Protein AF-A0A543AYR4-F1 (afdb_monomer_lite)

Sequence (199 aa):
MNRPTQSELRAKGDEVAVAAANAMSRLMPWLGGTDRFRDLFLESFQGVPDRFARFGESNPERLDAMLASMEYTMTSLSHQDIQDMSMVQNTIGPWEGNAADAFYENYVTPFSGINTNHQDLARELALALEAAVAVIDKSRRDVMRIGDGTIEVLNGLERSGGGGDSGWSTALTVVAAVATLHRPLRGPRGRGDCPSRSR

Structure (mmCIF, N/CA/C/O backbone):
data_AF-A0A543AYR4-F1
#
_entry.id   AF-A0A543AYR4-F1
#
loop_
_atom_site.group_PDB
_atom_site.id
_atom_site.type_symbol
_atom_site.label_atom_id
_atom_site.label_alt_id
_atom_site.label_comp_id
_atom_site.label_asym_id
_atom_site.label_entity_id
_atom_site.label_seq_id
_atom_site.pdbx_PDB_ins_code
_atom_site.Cartn_x
_atom_site.Cartn_y
_atom_site.Cartn_z
_atom_site.occupancy
_atom_site.B_iso_or_equiv
_atom_site.auth_seq_id
_atom_site.auth_comp_id
_atom_site.auth_asym_id
_atom_site.auth_atom_id
_atom_site.pdbx_PDB_model_num
ATOM 1 N N . MET A 1 1 ? 13.464 -5.865 7.133 1.00 70.62 1 MET A N 1
ATOM 2 C CA . MET A 1 1 ? 13.838 -5.427 5.765 1.00 70.62 1 MET A CA 1
ATOM 3 C C . MET A 1 1 ? 13.424 -3.977 5.610 1.00 70.62 1 MET A C 1
ATOM 5 O O . MET A 1 1 ? 12.341 -3.646 6.071 1.00 70.62 1 MET A O 1
ATOM 9 N N . ASN A 1 2 ? 14.267 -3.133 5.016 1.00 91.06 2 ASN A N 1
ATOM 10 C CA . ASN A 1 2 ? 13.957 -1.713 4.834 1.00 91.06 2 ASN A CA 1
ATOM 11 C C . ASN A 1 2 ? 12.836 -1.540 3.785 1.00 91.06 2 ASN A C 1
ATOM 13 O O . ASN A 1 2 ? 12.887 -2.191 2.738 1.00 91.06 2 ASN A O 1
ATOM 17 N N . ARG A 1 3 ? 11.805 -0.733 4.074 1.00 92.38 3 ARG A N 1
ATOM 18 C CA . ARG A 1 3 ? 10.694 -0.460 3.141 1.00 92.38 3 ARG A CA 1
ATOM 19 C C . ARG A 1 3 ? 11.154 0.597 2.128 1.00 92.38 3 ARG A C 1
ATOM 21 O O . ARG A 1 3 ? 11.586 1.654 2.580 1.00 92.38 3 ARG A O 1
ATOM 28 N N . PRO A 1 4 ? 11.020 0.375 0.803 1.00 95.00 4 PRO A N 1
ATOM 29 C CA . PRO A 1 4 ? 11.350 1.407 -0.170 1.00 95.00 4 PRO A CA 1
ATOM 30 C C . PRO A 1 4 ? 10.512 2.665 0.065 1.00 95.00 4 PRO A C 1
ATOM 32 O O . PRO A 1 4 ? 9.279 2.609 0.180 1.00 95.00 4 PRO A O 1
ATOM 35 N N . THR A 1 5 ? 11.197 3.792 0.149 1.00 94.75 5 THR A N 1
ATOM 36 C CA . THR A 1 5 ? 10.628 5.132 0.249 1.00 94.75 5 THR A CA 1
ATOM 37 C C . THR A 1 5 ? 10.118 5.602 -1.113 1.00 94.75 5 THR A C 1
ATOM 39 O O . THR A 1 5 ? 10.479 5.073 -2.167 1.00 94.75 5 THR A O 1
ATOM 42 N N . GLN A 1 6 ? 9.261 6.624 -1.115 1.00 94.12 6 GLN A N 1
ATOM 43 C CA . GLN A 1 6 ? 8.764 7.219 -2.358 1.00 94.12 6 GLN A CA 1
ATOM 44 C C . GLN A 1 6 ? 9.901 7.798 -3.215 1.00 94.12 6 GLN A C 1
ATOM 46 O O . GLN A 1 6 ? 9.863 7.680 -4.440 1.00 94.12 6 GLN A O 1
ATOM 51 N N . SER A 1 7 ? 10.914 8.398 -2.584 1.00 95.06 7 SER A N 1
ATOM 52 C CA . SER A 1 7 ? 12.096 8.927 -3.267 1.00 95.06 7 SER A CA 1
ATOM 53 C C . SER A 1 7 ? 12.942 7.816 -3.889 1.00 95.06 7 SER A C 1
ATOM 55 O O . SER A 1 7 ? 13.357 7.967 -5.033 1.00 95.06 7 SER A O 1
ATOM 57 N N . GLU A 1 8 ? 13.143 6.688 -3.199 1.00 96.19 8 GLU A N 1
ATOM 58 C CA . GLU A 1 8 ? 13.847 5.522 -3.759 1.00 96.19 8 GLU A CA 1
ATOM 59 C C . GLU A 1 8 ? 13.098 4.921 -4.952 1.00 96.19 8 GLU A C 1
ATOM 61 O O . GLU A 1 8 ? 13.711 4.614 -5.973 1.00 96.19 8 GLU A O 1
ATOM 66 N N . LEU A 1 9 ? 11.769 4.802 -4.864 1.00 95.50 9 LEU A N 1
ATOM 67 C CA . LEU A 1 9 ? 10.948 4.339 -5.984 1.00 95.50 9 LEU A CA 1
ATOM 68 C C . LEU A 1 9 ? 11.057 5.295 -7.176 1.00 95.50 9 LEU A C 1
ATOM 70 O O . LEU A 1 9 ? 11.278 4.849 -8.300 1.00 95.50 9 LEU A O 1
ATOM 74 N N . ARG A 1 10 ? 10.949 6.608 -6.941 1.00 95.56 10 ARG A N 1
ATOM 75 C CA . ARG A 1 10 ? 11.119 7.620 -7.992 1.00 95.56 10 ARG A CA 1
ATOM 76 C C . ARG A 1 10 ? 12.487 7.497 -8.663 1.00 95.56 10 ARG A C 1
ATOM 78 O O . ARG A 1 10 ? 12.536 7.389 -9.883 1.00 95.56 10 ARG A O 1
ATOM 85 N N . ALA A 1 11 ? 13.554 7.447 -7.866 1.00 96.81 11 ALA A N 1
ATOM 86 C CA . ALA A 1 11 ? 14.922 7.308 -8.353 1.00 96.81 11 ALA A CA 1
ATOM 87 C C . ALA A 1 11 ? 15.096 6.031 -9.187 1.00 96.81 11 ALA A C 1
ATOM 89 O O . ALA A 1 11 ? 15.700 6.063 -10.255 1.00 96.81 11 ALA A O 1
ATOM 90 N N . LYS A 1 12 ? 14.481 4.916 -8.772 1.00 96.56 12 LYS A N 1
ATOM 91 C CA . LYS A 1 12 ? 14.471 3.690 -9.576 1.00 96.56 12 LYS A CA 1
ATOM 92 C C . LYS A 1 12 ? 13.770 3.886 -10.922 1.00 96.56 12 LYS A C 1
ATOM 94 O O . LYS A 1 12 ? 14.245 3.389 -11.939 1.00 96.56 12 LYS A O 1
ATOM 99 N N . GLY A 1 13 ? 12.660 4.617 -10.950 1.00 93.38 13 GLY A N 1
ATOM 100 C CA . GLY A 1 13 ? 11.992 4.971 -12.200 1.00 93.38 13 GLY A CA 1
ATOM 101 C C . GLY A 1 13 ? 12.846 5.869 -13.108 1.00 93.38 13 GLY A C 1
ATOM 102 O O . GLY A 1 13 ? 12.819 5.678 -14.324 1.00 93.38 13 GLY A O 1
ATOM 103 N N . ASP A 1 14 ? 13.641 6.784 -12.539 1.00 95.06 14 ASP A N 1
ATOM 104 C CA . ASP A 1 14 ? 14.633 7.580 -13.281 1.00 95.06 14 ASP A CA 1
ATOM 105 C C . ASP A 1 14 ? 15.711 6.679 -13.907 1.00 95.06 14 ASP A C 1
ATOM 107 O O . ASP A 1 14 ? 15.996 6.786 -15.101 1.00 95.06 14 ASP A O 1
ATOM 111 N N . GLU A 1 15 ? 16.262 5.731 -13.142 1.00 95.19 15 GLU A N 1
ATOM 112 C CA . GLU A 1 15 ? 17.244 4.761 -13.646 1.00 95.19 15 GLU A CA 1
ATOM 113 C C . GLU A 1 15 ? 16.689 3.934 -14.816 1.00 95.19 15 GLU A C 1
ATOM 115 O O . GLU A 1 15 ? 17.367 3.755 -15.831 1.00 95.19 15 GLU A O 1
ATOM 120 N N . VAL A 1 16 ? 15.439 3.468 -14.708 1.00 92.44 16 VAL A N 1
ATOM 121 C CA . VAL A 1 16 ? 14.755 2.725 -15.778 1.00 92.44 16 VAL A CA 1
ATOM 122 C C . VAL A 1 16 ? 14.590 3.592 -17.029 1.00 92.44 16 VAL A C 1
ATOM 124 O O . VAL A 1 16 ? 14.861 3.120 -18.134 1.00 92.44 16 VAL A O 1
ATOM 127 N N . ALA A 1 17 ? 14.174 4.853 -16.879 1.00 90.38 17 ALA A N 1
ATOM 128 C CA . ALA A 1 17 ? 14.007 5.780 -17.999 1.00 90.38 17 ALA A CA 1
ATOM 129 C C . ALA A 1 17 ? 15.333 6.035 -18.734 1.00 90.38 17 ALA A C 1
ATOM 131 O O . ALA A 1 17 ? 15.386 5.981 -19.966 1.00 90.38 17 ALA A O 1
ATOM 132 N N . VAL A 1 18 ? 16.419 6.244 -17.985 1.00 91.69 18 VAL A N 1
ATOM 133 C CA . VAL A 1 18 ? 17.765 6.439 -18.541 1.00 91.69 18 VAL A CA 1
ATOM 134 C C . VAL A 1 18 ? 18.262 5.175 -19.241 1.00 91.69 18 VAL A C 1
ATOM 136 O O . VAL A 1 18 ? 18.753 5.253 -20.369 1.00 91.69 18 VAL A O 1
ATOM 139 N N . ALA A 1 19 ? 18.101 4.001 -18.624 1.00 90.88 19 ALA A N 1
ATOM 140 C CA . ALA A 1 19 ? 18.478 2.727 -19.234 1.00 90.88 19 ALA A CA 1
ATOM 141 C C . ALA A 1 19 ? 17.722 2.485 -20.551 1.00 90.88 19 ALA A C 1
ATOM 143 O O . ALA A 1 19 ? 18.322 2.060 -21.541 1.00 90.88 19 ALA A O 1
ATOM 144 N N . ALA A 1 20 ? 16.427 2.813 -20.592 1.00 88.50 20 ALA A N 1
ATOM 145 C CA . ALA A 1 20 ? 15.597 2.679 -21.785 1.00 88.50 20 ALA A CA 1
ATOM 146 C C . ALA A 1 20 ? 16.028 3.644 -22.897 1.00 88.50 20 ALA A C 1
ATOM 148 O O . ALA A 1 20 ? 16.199 3.218 -24.040 1.00 88.50 20 ALA A O 1
ATOM 149 N N . ALA A 1 21 ? 16.269 4.918 -22.572 1.00 87.56 21 ALA A N 1
ATOM 150 C CA . ALA A 1 21 ? 16.767 5.895 -23.538 1.00 87.56 21 ALA A CA 1
ATOM 151 C C . ALA A 1 21 ? 18.131 5.479 -24.112 1.00 87.56 21 ALA A C 1
ATOM 153 O O . ALA A 1 21 ? 18.325 5.501 -25.327 1.00 87.56 21 ALA A O 1
ATOM 154 N N . ASN A 1 22 ? 19.048 5.006 -23.263 1.00 87.81 22 ASN A N 1
ATOM 155 C CA . ASN A 1 22 ? 20.354 4.508 -23.696 1.00 87.81 22 ASN A CA 1
ATOM 156 C C . ASN A 1 22 ? 20.234 3.262 -24.584 1.00 87.81 22 ASN A C 1
ATOM 158 O O . ASN A 1 22 ? 20.947 3.140 -25.580 1.00 87.81 22 ASN A O 1
ATOM 162 N N . ALA A 1 23 ? 19.343 2.323 -24.255 1.00 86.38 23 ALA A N 1
ATOM 163 C CA . ALA A 1 23 ? 19.078 1.163 -25.104 1.00 86.38 23 ALA A CA 1
ATOM 164 C C . ALA A 1 23 ? 18.537 1.585 -26.482 1.00 86.38 23 ALA A C 1
ATOM 166 O O . ALA A 1 23 ? 19.051 1.127 -27.500 1.00 86.38 23 ALA A O 1
ATOM 167 N N . MET A 1 24 ? 17.576 2.511 -26.534 1.00 84.19 24 MET A N 1
ATOM 168 C CA . MET A 1 24 ? 16.993 2.999 -27.791 1.00 84.19 24 MET A CA 1
ATOM 169 C C . MET A 1 24 ? 18.006 3.740 -28.669 1.00 84.19 24 MET A C 1
ATOM 171 O O . MET A 1 24 ? 18.098 3.449 -29.862 1.00 84.19 24 MET A O 1
ATOM 175 N N . SER A 1 25 ? 18.813 4.636 -28.092 1.00 84.69 25 SER A N 1
ATOM 176 C CA . SER A 1 25 ? 19.864 5.346 -28.836 1.00 84.69 25 SER A CA 1
ATOM 177 C C . SER A 1 25 ? 20.903 4.394 -29.431 1.00 84.69 25 SER A C 1
ATOM 179 O O . SER A 1 25 ? 21.412 4.645 -30.520 1.00 84.69 25 SER A O 1
ATOM 181 N N . ARG A 1 26 ? 21.195 3.280 -28.746 1.00 82.62 26 ARG A N 1
ATOM 182 C CA . ARG A 1 26 ? 22.099 2.232 -29.248 1.00 82.62 26 ARG A CA 1
ATOM 183 C C . ARG A 1 26 ? 21.472 1.389 -30.355 1.00 82.62 26 ARG A C 1
ATOM 185 O O . ARG A 1 26 ? 22.176 0.990 -31.275 1.00 82.62 26 ARG A O 1
ATOM 192 N N . LEU A 1 27 ? 20.172 1.118 -30.270 1.00 79.75 27 LEU A N 1
ATOM 193 C CA . LEU A 1 27 ? 19.456 0.298 -31.250 1.00 79.75 27 LEU A CA 1
ATOM 194 C C . LEU A 1 27 ? 19.189 1.026 -32.572 1.00 79.75 27 LEU A C 1
ATOM 196 O O . LEU A 1 27 ? 18.981 0.364 -33.583 1.00 79.75 27 LEU A O 1
ATOM 200 N N . MET A 1 28 ? 19.197 2.361 -32.585 1.00 81.62 28 MET A N 1
ATOM 201 C CA . MET A 1 28 ? 18.889 3.162 -33.777 1.00 81.62 28 MET A CA 1
ATOM 202 C C . MET A 1 28 ? 20.020 4.138 -34.148 1.00 81.62 28 MET A C 1
ATOM 204 O O . MET A 1 28 ? 19.788 5.345 -34.249 1.00 81.62 28 MET A O 1
ATOM 208 N N . PRO A 1 29 ? 21.253 3.651 -34.402 1.00 79.00 29 PRO A N 1
ATOM 209 C CA . PRO A 1 29 ? 22.395 4.518 -34.697 1.00 79.00 29 PRO A CA 1
ATOM 210 C C . PRO A 1 29 ? 22.233 5.275 -36.025 1.00 79.00 29 PRO A C 1
ATOM 212 O O . PRO A 1 29 ? 22.782 6.364 -36.191 1.00 79.00 29 PRO A O 1
ATOM 215 N N . TRP A 1 30 ? 21.443 4.735 -36.963 1.00 79.00 30 TRP A N 1
ATOM 216 C CA . TRP A 1 30 ? 21.188 5.345 -38.273 1.00 79.00 30 TRP A CA 1
ATOM 217 C C . TRP A 1 30 ? 20.344 6.625 -38.208 1.00 79.00 30 TRP A C 1
ATOM 219 O O . TRP A 1 30 ? 20.261 7.338 -39.204 1.00 79.00 30 TRP A O 1
ATOM 229 N N . LEU A 1 31 ? 19.715 6.931 -37.067 1.00 78.44 31 LEU A N 1
ATOM 230 C CA . LEU A 1 31 ? 18.904 8.140 -36.916 1.00 78.44 31 LEU A CA 1
ATOM 231 C C . LEU A 1 31 ? 19.740 9.426 -36.802 1.00 78.44 31 LEU A C 1
ATOM 233 O O . LEU A 1 31 ? 19.184 10.507 -36.951 1.00 78.44 31 LEU A O 1
ATOM 237 N N . GLY A 1 32 ? 21.066 9.334 -36.658 1.00 62.81 32 GLY A N 1
ATOM 238 C CA . GLY A 1 32 ? 21.968 10.481 -36.784 1.00 62.81 32 GLY A CA 1
ATOM 239 C C . GLY A 1 32 ? 22.025 11.357 -35.528 1.00 62.81 32 GLY A C 1
ATOM 240 O O . GLY A 1 32 ? 21.152 12.182 -35.273 1.00 62.81 32 GLY A O 1
ATOM 241 N N . GLY A 1 33 ? 23.118 11.213 -34.772 1.00 63.78 33 GLY A N 1
ATOM 242 C CA . GLY A 1 33 ? 23.417 11.996 -33.568 1.00 63.78 33 GLY A CA 1
ATOM 243 C C . GLY A 1 33 ? 22.829 11.373 -32.302 1.00 63.78 33 GLY A C 1
ATOM 244 O O . GLY A 1 33 ? 21.664 11.587 -31.972 1.00 63.78 33 GLY A O 1
ATOM 245 N N . THR A 1 34 ? 23.656 10.620 -31.575 1.00 67.62 34 THR A N 1
ATOM 246 C CA . THR A 1 34 ? 23.273 9.855 -30.374 1.00 67.62 34 THR A CA 1
ATOM 247 C C . THR A 1 34 ? 22.641 10.711 -29.278 1.00 67.62 34 THR A C 1
ATOM 249 O O . THR A 1 34 ? 21.752 10.230 -28.578 1.00 67.62 34 THR A O 1
ATOM 252 N N . ASP A 1 35 ? 23.056 11.974 -29.154 1.00 79.88 35 ASP A N 1
ATOM 253 C CA . ASP A 1 35 ? 22.621 12.846 -28.060 1.00 79.88 35 ASP A CA 1
ATOM 254 C C . ASP A 1 35 ? 21.229 13.440 -28.299 1.00 79.88 35 ASP A C 1
ATOM 256 O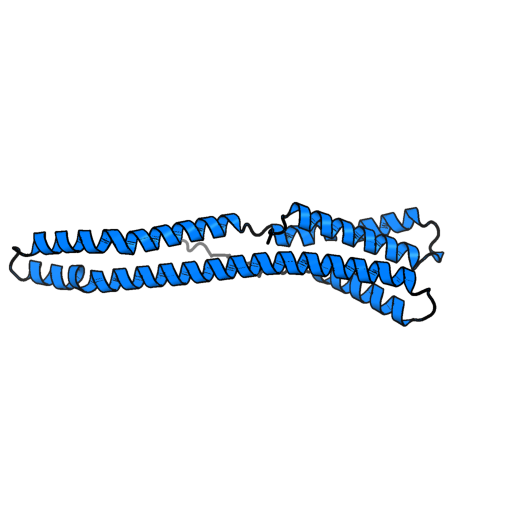 O . ASP A 1 35 ? 20.352 13.293 -27.453 1.00 79.88 35 ASP A O 1
ATOM 260 N N . ARG A 1 36 ? 20.965 14.006 -29.487 1.00 78.81 36 ARG A N 1
ATOM 261 C CA . ARG A 1 36 ? 19.655 14.611 -29.798 1.00 78.81 36 ARG A CA 1
ATOM 262 C C . ARG A 1 36 ? 18.512 13.593 -29.723 1.00 78.81 36 ARG A C 1
ATOM 264 O O . ARG A 1 36 ? 17.420 13.924 -29.271 1.00 78.81 36 ARG A O 1
ATOM 271 N N . PHE A 1 37 ? 18.746 12.360 -30.169 1.00 80.81 37 PHE A N 1
ATOM 272 C CA . PHE A 1 37 ? 17.731 11.305 -30.099 1.00 80.81 37 PHE A CA 1
ATOM 273 C C . PHE A 1 37 ? 17.553 10.746 -28.693 1.00 80.81 37 PHE A C 1
ATOM 275 O O . PHE A 1 37 ? 16.423 10.450 -28.307 1.00 80.81 37 PHE A O 1
ATOM 282 N N . ARG A 1 38 ? 18.632 10.649 -27.906 1.00 81.69 38 ARG A N 1
ATOM 283 C CA . ARG A 1 38 ? 18.528 10.269 -26.494 1.00 81.69 38 ARG A CA 1
ATOM 284 C C . ARG A 1 38 ? 17.592 11.218 -25.754 1.00 81.69 38 ARG A C 1
ATOM 286 O O . ARG A 1 38 ? 16.742 10.746 -25.007 1.00 81.69 38 ARG A O 1
ATOM 293 N N . ASP A 1 39 ? 17.704 12.518 -26.008 1.00 85.31 39 ASP A N 1
ATOM 294 C CA . ASP A 1 39 ? 16.874 13.528 -25.351 1.00 85.31 39 ASP A CA 1
ATOM 295 C C . ASP A 1 39 ? 15.384 13.380 -25.717 1.00 85.31 39 ASP A C 1
ATOM 297 O O . ASP A 1 39 ? 14.532 13.439 -24.832 1.00 85.31 39 ASP A O 1
ATOM 301 N N . LEU A 1 40 ? 15.061 13.071 -26.980 1.00 83.62 40 LEU A N 1
ATOM 302 C CA . LEU A 1 40 ? 13.684 12.772 -27.413 1.00 83.62 40 LEU A CA 1
ATOM 303 C C . LEU A 1 40 ? 13.112 11.509 -26.743 1.00 83.62 40 LEU A C 1
ATOM 305 O O . LEU A 1 40 ? 11.930 11.455 -26.384 1.00 83.62 40 LEU A O 1
ATOM 309 N N . PHE A 1 41 ? 13.935 10.473 -26.562 1.00 82.69 41 PHE A N 1
ATOM 310 C CA . PHE A 1 41 ? 13.507 9.271 -25.845 1.00 82.69 41 PHE A CA 1
ATOM 311 C C . PHE A 1 41 ? 13.333 9.538 -24.353 1.00 82.69 41 PHE A C 1
ATOM 313 O O . PHE A 1 41 ? 12.332 9.115 -23.783 1.00 82.69 41 PHE A O 1
ATOM 320 N N . LEU A 1 42 ? 14.253 10.275 -23.729 1.00 84.88 42 LEU A N 1
ATOM 321 C CA . LEU A 1 42 ? 14.109 10.704 -22.339 1.00 84.88 42 LEU A CA 1
ATOM 322 C C . LEU A 1 42 ? 12.816 11.494 -22.146 1.00 84.88 42 LEU A C 1
ATOM 324 O O . LEU A 1 42 ? 12.093 11.216 -21.194 1.00 84.88 42 LEU A O 1
ATOM 328 N N . GLU A 1 43 ? 12.475 12.392 -23.075 1.00 86.00 43 GLU A N 1
ATOM 329 C CA . GLU A 1 43 ? 11.198 13.111 -23.079 1.00 86.00 43 GLU A CA 1
ATOM 330 C C . GLU A 1 43 ? 9.999 12.155 -23.089 1.00 86.00 43 GLU A C 1
ATOM 332 O O . GLU A 1 43 ? 9.096 12.263 -22.258 1.00 86.00 43 GLU A O 1
ATOM 337 N N . SER A 1 44 ? 10.047 11.134 -23.945 1.00 84.31 44 SER A N 1
ATOM 338 C CA . SER A 1 44 ? 9.016 10.091 -24.014 1.00 84.31 44 SER A CA 1
ATOM 339 C C . SER A 1 44 ? 8.898 9.265 -22.720 1.00 84.31 44 SER A C 1
ATOM 341 O O . SER A 1 44 ? 7.836 8.703 -22.439 1.00 84.31 44 SER A O 1
ATOM 343 N N . PHE A 1 45 ? 9.963 9.201 -21.911 1.00 87.75 45 PHE A N 1
ATOM 344 C CA . PHE A 1 45 ? 10.018 8.464 -20.645 1.00 87.75 45 PHE A CA 1
ATOM 345 C C . PHE A 1 45 ? 9.873 9.336 -19.388 1.00 87.75 45 PHE A C 1
ATOM 347 O O . PHE A 1 45 ? 9.870 8.785 -18.287 1.00 87.75 45 PHE A O 1
ATOM 354 N N . GLN A 1 46 ? 9.657 10.653 -19.507 1.00 89.81 46 GLN A N 1
ATOM 355 C CA . GLN A 1 46 ? 9.533 11.571 -18.356 1.00 89.81 46 GLN A CA 1
ATOM 356 C C . GLN A 1 46 ? 8.458 11.156 -17.339 1.00 89.81 46 GLN A C 1
ATOM 358 O O . GLN A 1 46 ? 8.558 11.480 -16.162 1.00 89.81 46 GLN A O 1
ATOM 363 N N . GLY A 1 47 ? 7.432 10.416 -17.771 1.00 88.06 47 GLY A N 1
ATOM 364 C CA . GLY A 1 47 ? 6.370 9.925 -16.891 1.00 88.06 47 GLY A CA 1
ATOM 365 C C . GLY A 1 47 ? 6.676 8.617 -16.151 1.00 88.06 47 GLY A C 1
ATOM 366 O O . GLY A 1 47 ? 5.836 8.176 -15.368 1.00 88.06 47 GLY A O 1
ATOM 367 N N . VAL A 1 48 ? 7.803 7.945 -16.408 1.00 89.75 48 VAL A N 1
ATOM 368 C CA . VAL A 1 48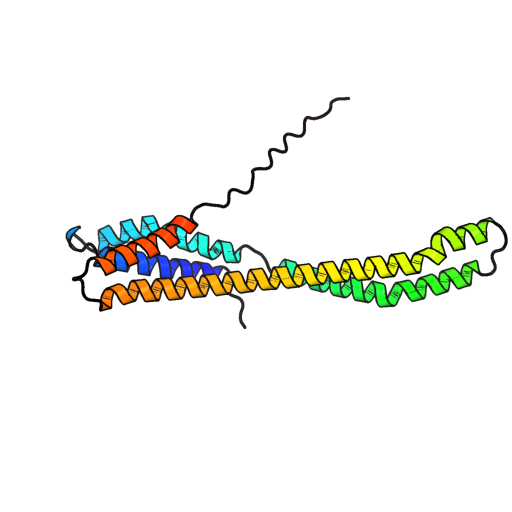 ? 8.173 6.683 -15.733 1.00 89.75 48 VAL A CA 1
ATOM 369 C C . VAL A 1 48 ? 8.492 6.896 -14.241 1.00 89.75 48 VAL A C 1
ATOM 371 O O . VAL A 1 48 ? 7.894 6.185 -13.427 1.00 89.75 48 VAL A O 1
ATOM 374 N N . PRO A 1 49 ? 9.321 7.882 -13.841 1.00 93.19 49 PRO A N 1
ATOM 375 C CA . PRO A 1 49 ? 9.649 8.139 -12.432 1.00 93.19 49 PRO A CA 1
ATOM 376 C C . PRO A 1 49 ? 8.416 8.415 -11.573 1.00 93.19 49 PRO A C 1
ATOM 378 O O . PRO A 1 49 ? 8.245 7.826 -10.505 1.00 93.19 49 PRO A O 1
ATOM 381 N N . ASP A 1 50 ? 7.500 9.246 -12.076 1.00 92.12 50 ASP A N 1
ATOM 382 C CA . ASP A 1 50 ? 6.248 9.572 -11.388 1.00 92.12 50 ASP A CA 1
ATOM 383 C C . ASP A 1 50 ? 5.382 8.328 -11.144 1.00 92.12 50 ASP A C 1
ATOM 385 O O . ASP A 1 50 ? 4.700 8.225 -10.127 1.00 92.12 50 ASP A O 1
ATOM 389 N N . ARG A 1 51 ? 5.406 7.342 -12.048 1.00 87.62 51 ARG A N 1
ATOM 390 C CA . ARG A 1 51 ? 4.634 6.103 -11.869 1.00 87.62 51 ARG A CA 1
ATOM 391 C C . ARG A 1 51 ? 5.233 5.182 -10.832 1.00 87.62 51 ARG A C 1
ATOM 393 O O . ARG A 1 51 ? 4.475 4.583 -10.078 1.00 87.62 51 ARG A O 1
ATOM 400 N N . PHE A 1 52 ? 6.556 5.073 -10.779 1.00 92.38 52 PHE A N 1
ATOM 401 C CA . PHE A 1 52 ? 7.199 4.351 -9.688 1.00 92.38 52 PHE A CA 1
ATOM 402 C C . PHE A 1 52 ? 6.890 5.038 -8.352 1.00 92.38 52 PHE A C 1
ATOM 404 O O . PHE A 1 52 ? 6.495 4.375 -7.394 1.00 92.38 52 PHE A O 1
ATOM 411 N N . ALA A 1 53 ? 6.949 6.374 -8.315 1.00 91.56 53 ALA A N 1
ATOM 412 C CA . ALA A 1 53 ? 6.627 7.160 -7.128 1.00 91.56 53 ALA A CA 1
ATOM 413 C C . ALA A 1 53 ? 5.185 6.943 -6.626 1.00 91.56 53 ALA A C 1
ATOM 415 O O . ALA A 1 53 ? 4.965 6.973 -5.417 1.00 91.56 53 ALA A O 1
ATOM 416 N N . ARG A 1 54 ? 4.214 6.647 -7.505 1.00 90.50 54 ARG A N 1
ATOM 417 C CA . ARG A 1 54 ? 2.825 6.328 -7.108 1.00 90.50 54 ARG A CA 1
ATOM 418 C C . ARG A 1 54 ? 2.700 5.102 -6.210 1.00 90.50 54 ARG A C 1
ATOM 420 O O . ARG A 1 54 ? 1.833 5.067 -5.345 1.00 90.50 54 ARG A O 1
ATOM 427 N N . PHE A 1 55 ? 3.590 4.120 -6.337 1.00 88.94 55 PHE A N 1
ATOM 428 C CA . PHE A 1 55 ? 3.626 2.987 -5.402 1.00 88.94 55 PHE A CA 1
ATOM 429 C C . PHE A 1 55 ? 4.112 3.403 -4.000 1.00 88.94 55 PHE A C 1
ATOM 431 O O . PHE A 1 55 ? 3.870 2.709 -3.010 1.00 88.94 55 PHE A O 1
ATOM 438 N N . GLY A 1 56 ? 4.752 4.570 -3.901 1.00 88.06 56 GLY A N 1
ATOM 439 C CA . GLY A 1 56 ? 5.108 5.233 -2.653 1.00 88.06 56 GLY A CA 1
ATOM 440 C C . GLY A 1 56 ? 4.008 6.129 -2.072 1.00 88.06 56 GLY A C 1
ATOM 441 O O . GLY A 1 56 ? 4.091 6.444 -0.892 1.00 88.06 56 GLY A O 1
ATOM 442 N N . GLU A 1 57 ? 2.977 6.510 -2.841 1.00 88.25 57 GLU A N 1
ATOM 443 C CA . GLU A 1 57 ? 1.917 7.435 -2.384 1.00 88.25 57 GLU A CA 1
ATOM 444 C C . GLU A 1 57 ? 1.010 6.834 -1.306 1.00 88.25 57 GLU A C 1
ATOM 446 O O . GLU A 1 57 ? 0.447 7.559 -0.485 1.00 88.25 57 GLU A O 1
ATOM 451 N N . SER A 1 58 ? 0.866 5.506 -1.285 1.00 83.75 58 SER A N 1
ATOM 452 C CA . SER A 1 58 ? 0.197 4.836 -0.168 1.00 83.75 58 SER A CA 1
ATOM 453 C C . SER A 1 58 ? 0.992 5.126 1.099 1.00 83.75 58 SER A C 1
ATOM 455 O O . SER A 1 58 ? 2.176 4.820 1.120 1.00 83.75 58 SER A O 1
ATOM 457 N N . ASN A 1 59 ? 0.379 5.717 2.126 1.00 84.06 59 ASN A N 1
ATOM 458 C CA . ASN A 1 59 ? 1.056 6.046 3.380 1.00 84.06 59 ASN A CA 1
ATOM 459 C C . ASN A 1 59 ? 0.910 4.878 4.382 1.00 84.06 59 ASN A C 1
ATOM 461 O O . ASN A 1 59 ? -0.106 4.828 5.083 1.00 84.06 59 ASN A O 1
ATOM 465 N N . PRO A 1 60 ? 1.873 3.932 4.455 1.00 86.69 60 PRO A N 1
ATOM 466 C CA . PRO A 1 60 ? 1.799 2.819 5.395 1.00 86.69 60 PRO A CA 1
ATOM 467 C C . PRO A 1 60 ? 1.868 3.296 6.846 1.00 86.69 60 PRO A C 1
ATOM 469 O O . PRO A 1 60 ? 1.256 2.667 7.693 1.00 86.69 60 PRO A O 1
ATOM 472 N N . GLU A 1 61 ? 2.503 4.437 7.133 1.00 88.88 61 GLU A N 1
ATOM 473 C CA . GLU A 1 61 ? 2.619 4.967 8.499 1.00 88.88 61 GLU A CA 1
ATOM 474 C C . GLU A 1 61 ? 1.245 5.307 9.081 1.00 88.88 61 GLU A C 1
ATOM 476 O O . GLU A 1 61 ? 0.992 5.112 10.267 1.00 88.88 61 GLU A O 1
ATOM 481 N N . ARG A 1 62 ? 0.312 5.764 8.234 1.00 91.56 62 ARG A N 1
ATOM 482 C CA . ARG A 1 62 ? -1.075 5.981 8.653 1.00 91.56 62 ARG A CA 1
ATOM 483 C C . ARG A 1 62 ? -1.760 4.667 9.030 1.00 91.56 62 ARG A C 1
ATOM 485 O O . ARG A 1 62 ? -2.537 4.656 9.979 1.00 91.56 62 ARG A O 1
ATOM 492 N N . LEU A 1 63 ? -1.496 3.587 8.295 1.00 92.88 63 LEU A N 1
ATOM 493 C CA . LEU A 1 63 ? -2.044 2.265 8.607 1.00 92.88 63 LEU A CA 1
ATOM 494 C C . LEU A 1 63 ? -1.397 1.682 9.866 1.00 92.88 63 LEU A C 1
ATOM 496 O O . LEU A 1 63 ? -2.111 1.144 10.702 1.00 92.88 63 LEU A O 1
ATOM 500 N N . ASP A 1 64 ? -0.090 1.872 10.046 1.00 91.50 64 ASP A N 1
ATOM 501 C CA . ASP A 1 64 ? 0.639 1.482 11.257 1.00 91.50 64 ASP A CA 1
ATOM 502 C C . ASP A 1 64 ? 0.088 2.226 12.494 1.00 91.50 64 ASP A C 1
ATOM 504 O O . ASP A 1 64 ? -0.144 1.625 13.541 1.00 91.50 64 ASP A O 1
ATOM 508 N N . ALA A 1 65 ? -0.226 3.521 12.370 1.00 95.00 65 ALA A N 1
ATOM 509 C CA . ALA A 1 65 ? -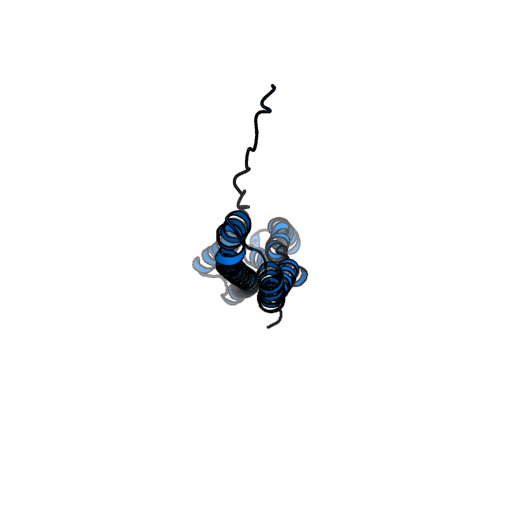0.878 4.282 13.439 1.00 95.00 65 ALA A CA 1
ATOM 510 C C . ALA A 1 65 ? -2.305 3.783 13.736 1.00 95.00 65 ALA A C 1
ATOM 512 O O . ALA A 1 65 ? -2.724 3.745 14.894 1.00 95.00 65 ALA A O 1
ATOM 513 N N . MET A 1 66 ? -3.059 3.384 12.704 1.00 94.19 66 MET A N 1
ATOM 514 C CA . MET A 1 66 ? -4.379 2.770 12.885 1.00 94.19 66 MET A CA 1
ATOM 515 C C . MET A 1 66 ? -4.277 1.405 13.572 1.00 94.19 66 MET A C 1
ATOM 517 O O . MET A 1 66 ? -5.087 1.128 14.451 1.00 94.19 66 MET A O 1
ATOM 521 N N . LEU A 1 67 ? -3.275 0.590 13.229 1.00 95.00 67 LEU A N 1
ATOM 522 C CA . LEU A 1 67 ? -2.982 -0.678 13.902 1.00 95.00 67 LEU A CA 1
ATOM 523 C C . LEU A 1 67 ? -2.696 -0.463 15.388 1.00 95.00 67 LEU A C 1
ATOM 525 O O . LEU A 1 67 ? -3.366 -1.064 16.222 1.00 95.00 67 LEU A O 1
ATOM 529 N N . ALA A 1 68 ? -1.807 0.476 15.723 1.00 94.44 68 ALA A N 1
ATOM 530 C CA . ALA A 1 68 ? -1.515 0.823 17.114 1.00 94.44 68 ALA A CA 1
ATOM 531 C C . ALA A 1 68 ? -2.771 1.292 17.874 1.00 94.44 68 ALA A C 1
ATOM 533 O O . ALA A 1 68 ? -2.982 0.936 19.034 1.00 94.44 68 ALA A O 1
ATOM 534 N N . SER A 1 69 ? -3.649 2.058 17.214 1.00 94.94 69 SER A N 1
ATOM 535 C CA . SER A 1 69 ? -4.934 2.449 17.800 1.00 94.94 69 SER A CA 1
ATOM 536 C C . SER A 1 69 ? -5.857 1.250 18.034 1.00 94.94 69 SER A C 1
ATOM 538 O O . SER A 1 69 ? -6.549 1.232 19.048 1.00 94.94 69 SER A O 1
ATOM 540 N N . MET A 1 70 ? -5.889 0.266 17.131 1.00 93.19 70 MET A N 1
ATOM 541 C CA . MET A 1 70 ? -6.700 -0.946 17.298 1.00 93.19 70 MET A CA 1
ATOM 542 C C . MET A 1 70 ? -6.171 -1.835 18.423 1.00 93.19 70 MET A C 1
ATOM 544 O O . MET A 1 70 ? -6.960 -2.333 19.222 1.00 93.19 70 MET A O 1
ATOM 548 N N . GLU A 1 71 ? -4.853 -1.988 18.545 1.00 92.25 71 GLU A N 1
ATOM 549 C CA . GLU A 1 71 ? -4.219 -2.698 19.663 1.00 92.25 71 GLU A CA 1
ATOM 550 C C . GLU A 1 71 ? -4.556 -2.053 21.011 1.00 92.25 71 GLU A C 1
ATOM 552 O O . GLU A 1 71 ? -4.914 -2.744 21.972 1.00 92.25 71 GLU A O 1
ATOM 557 N N . TYR A 1 72 ? -4.517 -0.719 21.072 1.00 91.88 72 TYR A N 1
ATOM 558 C CA . TYR A 1 72 ? -4.953 0.027 22.247 1.00 91.88 72 TYR A CA 1
ATOM 559 C C . TYR A 1 72 ? -6.435 -0.221 22.559 1.00 91.88 72 TYR A C 1
ATOM 561 O O . TYR A 1 72 ? -6.774 -0.524 23.703 1.00 91.88 72 TYR A O 1
ATOM 569 N N . THR A 1 73 ? -7.316 -0.156 21.554 1.00 91.00 73 THR A N 1
ATOM 570 C CA . THR A 1 73 ? -8.750 -0.436 21.726 1.00 91.00 73 THR A CA 1
ATOM 571 C C . THR A 1 73 ? -8.991 -1.856 22.233 1.00 91.00 73 THR A C 1
ATOM 573 O O . THR A 1 73 ? -9.719 -2.025 23.206 1.00 91.00 73 THR A O 1
ATOM 576 N N . MET A 1 74 ? -8.348 -2.873 21.654 1.00 90.75 74 MET A N 1
ATOM 577 C CA . MET A 1 74 ? -8.455 -4.259 22.132 1.00 90.75 74 MET A CA 1
ATOM 578 C C . MET A 1 74 ? -7.991 -4.393 23.588 1.00 90.75 74 MET A C 1
ATOM 580 O O . MET A 1 74 ? -8.642 -5.058 24.395 1.00 90.75 74 MET A O 1
ATOM 584 N N . THR A 1 75 ? -6.897 -3.717 23.949 1.00 89.56 75 THR A N 1
ATOM 585 C CA . THR A 1 75 ? -6.387 -3.707 25.326 1.00 89.56 75 THR A CA 1
ATOM 586 C C . THR A 1 75 ? -7.387 -3.053 26.282 1.00 89.56 75 THR A C 1
ATOM 588 O O . THR A 1 75 ? -7.685 -3.626 27.328 1.00 89.56 75 THR A O 1
ATOM 591 N N . SER A 1 76 ? -7.971 -1.911 25.911 1.00 88.06 76 SER A N 1
ATOM 592 C CA . SER A 1 76 ? -8.980 -1.212 26.719 1.00 88.06 76 SER A CA 1
ATOM 593 C C . SER A 1 76 ? -10.248 -2.056 26.914 1.00 88.06 76 SER A C 1
ATOM 595 O O . SER A 1 76 ? -10.643 -2.283 28.058 1.00 88.06 76 SER A O 1
ATOM 597 N N . LEU A 1 77 ? -10.794 -2.640 25.838 1.00 86.06 77 LEU A N 1
ATOM 598 C CA . LEU A 1 77 ? -11.975 -3.520 25.885 1.00 86.06 77 LEU A CA 1
ATOM 599 C C . LEU A 1 77 ? -11.752 -4.780 26.739 1.00 86.06 77 LEU A C 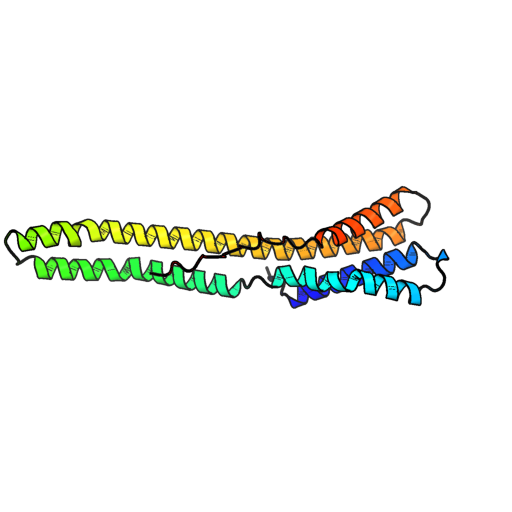1
ATOM 601 O O . LEU A 1 77 ? -12.697 -5.342 27.296 1.00 86.06 77 LEU A O 1
ATOM 605 N N . SER A 1 78 ? -10.503 -5.250 26.829 1.00 84.50 78 SER A N 1
ATOM 606 C CA . SER A 1 78 ? -10.148 -6.416 27.647 1.00 84.50 78 SER A CA 1
ATOM 607 C C . SER A 1 78 ? -9.977 -6.096 29.138 1.00 84.50 78 SER A C 1
ATOM 609 O O . SER A 1 78 ? -10.226 -6.967 29.968 1.00 84.50 78 SER A O 1
ATOM 611 N N . HIS A 1 79 ? -9.565 -4.871 29.489 1.00 80.69 79 HIS A N 1
ATOM 612 C CA . HIS A 1 79 ? -9.197 -4.505 30.863 1.00 80.69 79 HIS A CA 1
ATOM 613 C C . HIS A 1 79 ? -10.259 -3.678 31.606 1.00 80.69 79 HIS A C 1
ATOM 615 O O . HIS A 1 79 ? -10.436 -3.892 32.804 1.00 80.69 79 HIS A O 1
ATOM 621 N N . GLN A 1 80 ? -10.946 -2.738 30.946 1.00 63.06 80 GLN A N 1
ATOM 622 C CA . GLN A 1 80 ? -11.822 -1.768 31.628 1.00 63.06 80 GLN A CA 1
ATOM 623 C C . GLN A 1 80 ? -13.277 -2.235 31.754 1.00 63.06 80 GLN A C 1
ATOM 625 O O . GLN A 1 80 ? -13.849 -2.176 32.841 1.00 63.06 80 GLN A O 1
ATOM 630 N N . ASP A 1 81 ? -13.865 -2.784 30.693 1.00 60.16 81 ASP A N 1
ATOM 631 C CA . ASP A 1 81 ? -15.323 -2.979 30.649 1.00 60.16 81 ASP A CA 1
ATOM 632 C C . ASP A 1 81 ? -15.838 -4.091 31.577 1.00 60.16 81 ASP A C 1
ATOM 634 O O . ASP A 1 81 ? -16.962 -4.032 32.082 1.00 60.16 81 ASP A O 1
ATOM 638 N N . ILE A 1 82 ? -15.012 -5.105 31.854 1.00 61.53 82 ILE A N 1
ATOM 639 C CA . ILE A 1 82 ? -15.379 -6.192 32.777 1.00 61.53 82 ILE A CA 1
ATOM 640 C C . ILE A 1 82 ? -15.409 -5.681 34.225 1.00 61.53 82 ILE A C 1
ATOM 642 O O . ILE A 1 82 ? -16.256 -6.102 35.017 1.00 61.53 82 ILE A O 1
ATOM 646 N N . GLN A 1 83 ? -14.515 -4.752 34.574 1.00 64.50 83 GLN A N 1
ATOM 647 C CA . GLN A 1 83 ? -14.465 -4.186 35.921 1.00 64.50 83 GLN A CA 1
ATOM 648 C C . GLN A 1 83 ? -15.649 -3.246 36.163 1.00 64.50 83 GLN A C 1
ATOM 650 O O . GLN A 1 83 ? -16.317 -3.370 37.194 1.00 64.50 83 GLN A O 1
ATOM 655 N N . ASP A 1 84 ? -15.986 -2.401 35.190 1.00 75.00 84 ASP A N 1
ATOM 656 C CA . ASP A 1 84 ? -17.083 -1.442 35.329 1.00 75.00 84 ASP A CA 1
ATOM 657 C C . ASP A 1 84 ? -18.449 -2.133 35.409 1.00 75.00 84 ASP A C 1
ATOM 659 O O . ASP A 1 84 ? -19.283 -1.766 36.242 1.00 75.00 84 ASP A O 1
ATOM 663 N N . MET A 1 85 ? -18.676 -3.202 34.637 1.00 81.19 85 MET A N 1
ATOM 664 C CA . MET A 1 85 ? -19.969 -3.890 34.687 1.00 81.19 85 MET A CA 1
ATOM 665 C C . MET A 1 85 ? -20.176 -4.709 35.956 1.00 81.19 85 MET A C 1
ATOM 667 O O . MET A 1 85 ? -21.298 -4.793 36.453 1.00 81.19 85 MET A O 1
ATOM 671 N N . SER A 1 86 ? -19.098 -5.220 36.555 1.00 81.88 86 SER A N 1
ATOM 672 C CA . SER A 1 86 ? -19.172 -5.831 37.885 1.00 81.88 86 SER A CA 1
ATOM 673 C C . SER A 1 86 ? -19.602 -4.816 38.957 1.00 81.88 86 SER A C 1
ATOM 675 O O . SER A 1 86 ? -20.397 -5.138 39.840 1.00 81.88 86 SER A O 1
ATOM 677 N N . MET A 1 87 ? -19.151 -3.560 38.851 1.00 85.69 87 MET A N 1
ATOM 678 C CA . MET A 1 87 ? -19.541 -2.486 39.767 1.00 85.69 87 MET A CA 1
ATOM 679 C C . MET A 1 87 ? -21.008 -2.086 39.580 1.00 85.69 87 MET A C 1
ATOM 681 O O . MET A 1 87 ? -21.729 -1.928 40.570 1.00 85.69 87 MET A O 1
ATOM 685 N N . VAL A 1 88 ? -21.469 -1.973 38.330 1.00 85.81 88 VAL A N 1
ATOM 686 C CA . VAL A 1 88 ? -22.885 -1.727 38.020 1.00 85.81 88 VAL A CA 1
ATOM 687 C C . VAL A 1 88 ? -23.743 -2.856 38.582 1.00 85.81 88 VAL A C 1
ATOM 689 O O . VAL A 1 88 ? -24.705 -2.578 39.294 1.00 85.81 88 VAL A O 1
ATOM 692 N N . GLN A 1 89 ? -23.351 -4.113 38.359 1.00 85.69 89 GLN A N 1
ATOM 693 C CA . GLN A 1 89 ? -24.058 -5.293 38.857 1.00 85.69 89 GLN A CA 1
ATOM 694 C C . GLN A 1 89 ? -24.146 -5.317 40.393 1.00 85.69 89 GLN A C 1
ATOM 696 O O . GLN A 1 89 ? -25.205 -5.607 40.946 1.00 85.69 89 GLN A O 1
ATOM 701 N N . ASN A 1 90 ? -23.072 -4.933 41.090 1.00 88.44 90 ASN A N 1
ATOM 702 C CA . ASN A 1 90 ? -23.069 -4.804 42.550 1.00 88.44 90 ASN A CA 1
ATOM 703 C C . ASN A 1 90 ? -23.952 -3.646 43.048 1.00 88.44 90 ASN A C 1
ATOM 705 O O . ASN A 1 90 ? -24.551 -3.747 44.116 1.00 88.44 90 ASN A O 1
ATOM 709 N N . THR A 1 91 ? -24.049 -2.556 42.282 1.00 88.50 91 THR A N 1
ATOM 710 C CA . THR A 1 91 ? -24.845 -1.369 42.643 1.00 88.50 91 THR A CA 1
ATOM 711 C C . THR A 1 91 ? -26.344 -1.598 42.458 1.00 88.50 91 THR A C 1
ATOM 713 O O . THR A 1 91 ? -27.138 -1.112 43.260 1.00 88.50 91 THR A O 1
ATOM 716 N N . ILE A 1 92 ? -26.734 -2.342 41.420 1.00 88.00 92 ILE A N 1
ATOM 717 C CA . ILE A 1 92 ? -28.139 -2.683 41.141 1.00 88.00 92 ILE A CA 1
ATOM 718 C C . ILE A 1 92 ? -28.609 -3.937 41.881 1.00 88.00 92 ILE A C 1
ATOM 720 O O . ILE A 1 92 ? -29.806 -4.164 41.954 1.00 88.00 92 ILE A O 1
ATOM 724 N N . GLY A 1 93 ? -27.701 -4.759 42.419 1.00 88.75 93 GLY A N 1
ATOM 725 C CA . GLY A 1 93 ? -28.047 -5.989 43.140 1.00 88.75 93 GLY A CA 1
ATOM 726 C C . GLY A 1 93 ? -29.088 -5.819 44.262 1.00 88.75 93 GLY A C 1
ATOM 727 O O . GLY A 1 93 ? -29.897 -6.722 44.446 1.00 88.75 93 GLY A O 1
ATOM 728 N N . PRO A 1 94 ? -29.121 -4.685 44.994 1.00 92.81 94 PRO A N 1
ATOM 729 C CA . PRO A 1 94 ? -30.167 -4.401 45.979 1.00 92.81 94 PRO A CA 1
ATOM 730 C C . PRO A 1 94 ? -31.500 -3.900 45.397 1.00 92.81 94 PRO A C 1
ATOM 732 O O . PRO A 1 94 ? -32.431 -3.666 46.164 1.00 92.81 94 PRO A O 1
ATOM 735 N N . TRP A 1 95 ? -31.592 -3.619 44.094 1.00 93.25 95 TRP A N 1
ATOM 736 C CA . TRP A 1 95 ? -32.831 -3.142 43.478 1.00 93.25 95 TRP A CA 1
ATOM 737 C C . TRP A 1 95 ? -33.795 -4.313 43.289 1.00 93.25 95 TRP A C 1
ATOM 739 O O . TRP A 1 95 ? -33.400 -5.383 42.839 1.00 93.25 95 TRP A O 1
ATOM 749 N N . GLU A 1 96 ? -35.072 -4.092 43.592 1.00 93.75 96 GLU A N 1
ATOM 750 C CA . GLU A 1 96 ? -36.112 -5.118 43.494 1.00 93.75 96 GLU A CA 1
ATOM 751 C C . GLU A 1 96 ? -37.264 -4.669 42.582 1.00 93.75 96 GLU A C 1
ATOM 753 O O . GLU A 1 96 ? -37.561 -3.476 42.448 1.00 93.75 96 GLU A O 1
ATOM 758 N N . GLY A 1 97 ? -37.949 -5.647 41.983 1.00 95.44 97 GLY A N 1
ATOM 759 C CA . GLY A 1 97 ? -39.163 -5.465 41.187 1.00 95.44 97 GLY A CA 1
ATOM 760 C C . GLY A 1 97 ? -38.930 -5.347 39.678 1.00 95.44 97 GLY A C 1
ATOM 761 O O . GLY A 1 97 ? -37.804 -5.257 39.199 1.00 95.44 97 GLY A O 1
ATOM 762 N N . ASN A 1 98 ? -40.031 -5.281 38.922 1.00 95.44 98 ASN A N 1
ATOM 763 C CA . ASN A 1 98 ? -40.038 -5.400 37.456 1.00 95.44 98 ASN A CA 1
ATOM 764 C C . ASN A 1 98 ? -39.084 -4.439 36.719 1.00 95.44 98 ASN A C 1
ATOM 766 O O . ASN A 1 98 ? -38.620 -4.749 35.626 1.00 95.44 98 ASN A O 1
ATOM 770 N N . ALA A 1 99 ? -38.822 -3.250 37.273 1.00 89.31 99 ALA A N 1
ATOM 771 C CA . ALA A 1 99 ? -37.897 -2.292 36.670 1.00 89.31 99 ALA A CA 1
ATOM 772 C C . ALA A 1 99 ? -36.429 -2.733 36.804 1.00 89.31 99 ALA A C 1
ATOM 774 O O . ALA A 1 99 ? -35.647 -2.523 35.877 1.00 89.31 99 ALA A O 1
ATOM 775 N N . ALA A 1 100 ? -36.066 -3.351 37.933 1.00 91.88 100 ALA A N 1
ATOM 776 C CA . ALA A 1 100 ? -34.737 -3.908 38.160 1.00 91.88 100 ALA A CA 1
ATOM 777 C C . ALA A 1 100 ? -34.500 -5.121 37.250 1.00 91.88 100 ALA A C 1
ATOM 779 O O . ALA A 1 100 ? -33.486 -5.167 36.553 1.00 91.88 100 ALA A O 1
ATOM 780 N N . ASP A 1 101 ? -35.482 -6.025 37.170 1.00 93.19 101 ASP A N 1
ATOM 781 C CA . ASP A 1 101 ? -35.439 -7.196 36.286 1.00 93.19 101 ASP A CA 1
ATOM 782 C C . ASP A 1 101 ? -35.288 -6.770 34.819 1.00 93.19 101 ASP A C 1
ATOM 784 O O . ASP A 1 101 ? -34.370 -7.208 34.125 1.00 93.19 101 ASP A O 1
ATOM 788 N N . ALA A 1 102 ? -36.110 -5.815 34.364 1.00 94.00 102 ALA A N 1
ATOM 789 C CA . ALA A 1 102 ? -36.024 -5.291 33.005 1.00 94.00 102 ALA A CA 1
ATOM 790 C C . ALA A 1 102 ? -34.670 -4.622 32.718 1.00 94.00 102 ALA A C 1
ATOM 792 O O . ALA A 1 102 ? -34.140 -4.766 31.615 1.00 94.00 102 ALA A O 1
ATOM 793 N N . PHE A 1 103 ? -34.084 -3.895 33.673 1.00 90.88 103 PHE A N 1
ATOM 794 C CA . PHE A 1 103 ? -32.755 -3.312 33.487 1.00 90.88 103 PHE A CA 1
ATOM 795 C C . PHE A 1 103 ? -31.678 -4.399 33.357 1.00 90.88 103 PHE A C 1
ATOM 797 O O . PHE A 1 103 ? -30.830 -4.339 32.462 1.00 90.88 103 PHE A O 1
ATOM 804 N N . TYR A 1 104 ? -31.736 -5.420 34.211 1.00 91.44 104 TYR A N 1
ATOM 805 C CA . TYR A 1 104 ? -30.791 -6.531 34.201 1.00 91.44 104 TYR A CA 1
ATOM 806 C C . TYR A 1 104 ? -30.855 -7.334 32.893 1.00 91.44 104 TYR A C 1
ATOM 808 O O . TYR A 1 104 ? -29.822 -7.620 32.279 1.00 91.44 104 TYR A O 1
ATOM 816 N N . GLU A 1 105 ? -32.062 -7.656 32.430 1.00 92.75 105 GLU A N 1
ATOM 817 C CA . GLU A 1 105 ? -32.291 -8.417 31.200 1.00 92.75 105 GLU A CA 1
ATOM 818 C C . GLU A 1 105 ? -31.889 -7.637 29.944 1.00 92.75 105 GLU A C 1
ATOM 820 O O . GLU A 1 105 ? -31.264 -8.201 29.048 1.00 92.75 105 GLU A O 1
ATOM 825 N N . ASN A 1 106 ? -32.211 -6.340 29.871 1.00 92.50 106 ASN A N 1
ATOM 826 C CA . ASN A 1 106 ? -32.008 -5.556 28.648 1.00 92.50 106 ASN A CA 1
ATOM 827 C C . ASN A 1 106 ? -30.620 -4.915 28.534 1.00 92.50 106 ASN A C 1
ATOM 829 O O . ASN A 1 106 ? -30.197 -4.609 27.419 1.00 92.50 106 ASN A O 1
ATOM 833 N N . TYR A 1 107 ? -29.911 -4.695 29.646 1.00 88.38 107 TYR A N 1
ATOM 834 C CA . TYR A 1 107 ? -28.634 -3.973 29.633 1.00 88.38 107 TYR A CA 1
ATOM 835 C C . TYR A 1 1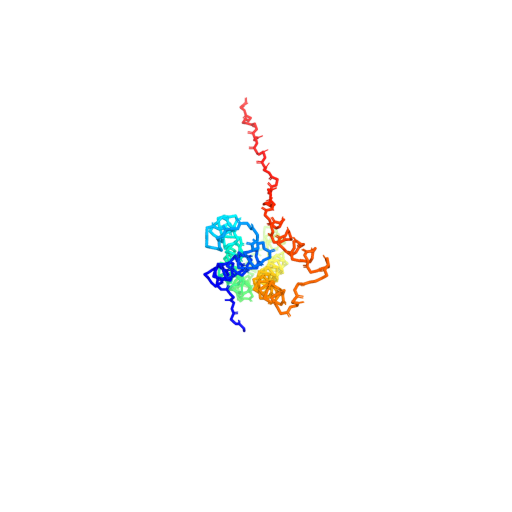07 ? -27.474 -4.791 30.187 1.00 88.38 107 TYR A C 1
ATOM 837 O O . TYR A 1 107 ? -26.444 -4.885 29.529 1.00 88.38 107 TYR A O 1
ATOM 845 N N . VAL A 1 108 ? -27.626 -5.417 31.356 1.00 88.81 108 VAL A N 1
ATOM 846 C CA . VAL A 1 108 ? -26.507 -6.104 32.029 1.00 88.81 108 VAL A CA 1
ATOM 847 C C . VAL A 1 108 ? -26.201 -7.447 31.376 1.00 88.81 108 VAL A C 1
ATOM 849 O O . VAL A 1 108 ? -25.053 -7.736 31.047 1.00 88.81 108 VAL A O 1
ATOM 852 N N . THR A 1 109 ? -27.235 -8.248 31.128 1.00 88.81 109 THR A N 1
ATOM 853 C CA . THR A 1 109 ? -27.110 -9.576 30.512 1.00 88.81 109 THR A CA 1
ATOM 854 C C . THR A 1 109 ? -26.463 -9.525 29.117 1.00 88.81 109 THR A C 1
ATOM 856 O O . THR A 1 109 ? -25.472 -10.232 28.900 1.00 88.81 109 THR A O 1
ATOM 859 N N . PRO A 1 110 ? -26.929 -8.686 28.164 1.00 90.75 110 PRO A N 1
ATOM 860 C CA . PRO A 1 110 ? -26.347 -8.647 26.823 1.00 90.75 110 PRO A CA 1
ATOM 861 C C . PRO A 1 110 ? -24.984 -7.948 26.759 1.00 90.75 110 PRO A C 1
ATOM 863 O O . PRO A 1 110 ? -24.279 -8.119 25.764 1.00 90.75 110 PRO A O 1
ATOM 866 N N . PHE A 1 111 ? -24.585 -7.188 27.787 1.00 88.12 111 PHE A N 1
ATOM 867 C CA 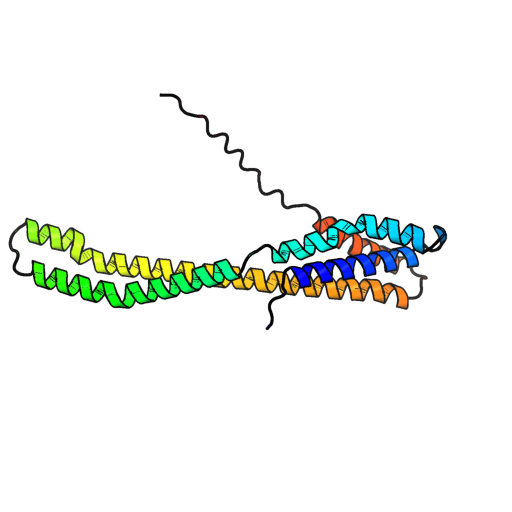. PHE A 1 111 ? -23.341 -6.411 27.773 1.00 88.12 111 PHE A CA 1
ATOM 868 C C . PHE A 1 111 ? -22.109 -7.272 27.479 1.00 88.12 111 PHE A C 1
ATOM 870 O O . PHE A 1 111 ? -21.272 -6.893 26.661 1.00 88.12 111 PHE A O 1
ATOM 877 N N . SER A 1 112 ? -22.024 -8.457 28.091 1.00 85.88 112 SER A N 1
ATOM 878 C CA . SER A 1 112 ? -20.913 -9.390 27.862 1.00 85.88 112 SER A CA 1
ATOM 879 C C . SER A 1 112 ? -20.786 -9.783 26.385 1.00 85.88 112 SER A C 1
ATOM 881 O O . SER A 1 112 ? -19.702 -9.685 25.814 1.00 85.88 112 SER A O 1
ATOM 883 N N . GLY A 1 113 ? -21.905 -10.133 25.743 1.00 88.81 113 GLY A N 1
ATOM 884 C CA . GLY A 1 113 ? -21.945 -10.474 24.323 1.00 88.81 113 GLY A CA 1
ATOM 885 C C . GLY A 1 113 ? -21.617 -9.287 23.416 1.00 88.81 113 GLY A C 1
ATOM 886 O O . GLY A 1 113 ? -20.896 -9.448 22.436 1.00 88.81 113 GLY A O 1
ATOM 887 N N . ILE A 1 114 ? -22.088 -8.082 23.756 1.00 89.19 114 ILE A N 1
ATOM 888 C CA . ILE A 1 114 ? -21.753 -6.855 23.017 1.00 89.19 114 ILE A CA 1
ATOM 889 C C . ILE A 1 114 ? -20.246 -6.578 23.091 1.00 89.19 114 ILE A C 1
ATOM 891 O O . ILE A 1 114 ? -19.635 -6.297 22.060 1.00 89.19 114 ILE A O 1
ATOM 895 N N . ASN A 1 115 ? -19.633 -6.705 24.272 1.00 87.06 115 ASN A N 1
ATOM 896 C CA . ASN A 1 115 ? -18.193 -6.507 24.434 1.00 87.06 115 ASN A CA 1
ATOM 897 C C . ASN A 1 115 ? -17.389 -7.532 23.617 1.00 87.06 115 ASN A C 1
ATOM 899 O O . ASN A 1 115 ? -16.504 -7.148 22.856 1.00 87.06 115 ASN A O 1
ATOM 903 N N . THR A 1 116 ? -17.738 -8.822 23.691 1.00 89.00 116 THR A N 1
ATOM 904 C CA . THR A 1 116 ? -17.098 -9.862 22.865 1.00 89.00 116 THR A CA 1
ATOM 905 C C . THR A 1 116 ? -17.209 -9.543 21.373 1.00 89.00 116 THR A C 1
ATOM 907 O O . THR A 1 116 ? -16.203 -9.579 20.669 1.00 89.00 116 THR A O 1
ATOM 910 N N . ASN A 1 117 ? -18.387 -9.128 20.899 1.00 91.75 117 ASN A N 1
ATOM 911 C CA . ASN A 1 117 ? -18.574 -8.747 19.499 1.00 91.75 117 ASN A CA 1
ATOM 912 C C . ASN A 1 117 ? -17.692 -7.552 19.095 1.00 91.75 117 ASN A C 1
ATOM 914 O O . ASN A 1 117 ? -17.122 -7.550 18.005 1.00 91.75 117 ASN A O 1
ATOM 918 N N . HIS A 1 118 ? -17.552 -6.534 19.951 1.00 90.50 118 HIS A N 1
ATOM 919 C CA . HIS A 1 118 ? -16.664 -5.399 19.679 1.00 90.50 118 HIS A CA 1
ATOM 920 C C . HIS A 1 118 ? -15.187 -5.801 19.657 1.00 90.50 118 HIS A C 1
ATOM 922 O O . HIS A 1 118 ? -14.443 -5.321 18.801 1.00 90.50 118 HIS A O 1
ATOM 928 N N . GLN A 1 119 ? -14.763 -6.695 20.552 1.00 90.56 119 GLN A N 1
ATOM 929 C CA . GLN A 1 119 ? -13.401 -7.231 20.554 1.00 90.56 119 GLN A CA 1
ATOM 930 C C . GLN A 1 119 ? -13.103 -8.013 19.272 1.00 90.56 119 GLN A C 1
ATOM 932 O O . GLN A 1 119 ? -12.043 -7.821 18.674 1.00 90.56 119 GLN A O 1
ATOM 937 N N . ASP A 1 120 ? -14.037 -8.849 18.821 1.00 91.62 120 ASP A N 1
ATOM 938 C CA . ASP A 1 120 ? -13.876 -9.613 17.585 1.00 91.62 120 ASP A CA 1
ATOM 939 C C . ASP A 1 120 ? -13.833 -8.690 16.360 1.00 91.62 120 ASP A C 1
ATOM 941 O O . ASP A 1 120 ? -12.949 -8.834 15.518 1.00 91.62 120 ASP A O 1
ATOM 945 N N . LEU A 1 121 ? -14.692 -7.666 16.294 1.00 93.81 121 LEU A N 1
ATOM 946 C CA . LEU A 1 121 ? -14.637 -6.655 15.231 1.00 93.81 121 LEU A CA 1
ATOM 947 C C . LEU A 1 121 ? -13.308 -5.886 15.219 1.00 93.81 121 LEU A C 1
ATOM 949 O O . LEU A 1 121 ? -12.741 -5.662 14.148 1.00 93.81 121 LEU A O 1
ATOM 953 N N . ALA A 1 122 ? -12.798 -5.490 16.388 1.00 93.19 122 ALA A N 1
ATOM 954 C CA . ALA A 1 122 ? -11.509 -4.809 16.499 1.00 93.19 122 ALA A CA 1
ATOM 955 C C . ALA A 1 122 ? -10.354 -5.709 16.030 1.00 93.19 122 ALA A C 1
ATOM 957 O O . ALA A 1 122 ? -9.466 -5.246 15.312 1.00 93.19 122 ALA A O 1
ATOM 958 N N . ARG A 1 123 ? -10.398 -7.004 16.371 1.00 94.19 123 ARG A N 1
ATOM 959 C CA . ARG A 1 123 ? -9.418 -8.002 15.925 1.00 94.19 123 ARG A CA 1
ATOM 960 C C . ARG A 1 123 ? -9.439 -8.183 14.408 1.00 94.19 123 ARG A C 1
ATOM 962 O O . ARG A 1 123 ? -8.385 -8.132 13.781 1.00 94.19 123 ARG A O 1
ATOM 969 N N . GLU A 1 124 ? -10.616 -8.359 13.813 1.00 96.44 124 GLU A N 1
ATOM 970 C CA . GLU A 1 124 ? -10.755 -8.511 12.357 1.00 96.44 124 GLU A CA 1
ATOM 971 C C . GLU A 1 124 ? -10.269 -7.263 11.606 1.00 96.44 124 GLU A C 1
ATOM 973 O O . GLU A 1 124 ? -9.581 -7.363 10.587 1.00 96.44 124 GLU A O 1
ATOM 978 N N . LEU A 1 125 ? -10.558 -6.068 12.134 1.00 96.19 125 LEU A N 1
ATOM 979 C CA . LEU A 1 125 ? -10.064 -4.819 11.557 1.00 96.19 125 LEU A CA 1
ATOM 980 C C . LEU A 1 125 ? -8.535 -4.707 11.648 1.00 96.19 125 LEU A C 1
ATOM 982 O O . LEU A 1 125 ? -7.905 -4.275 10.681 1.00 96.19 125 LEU A O 1
ATOM 986 N N . ALA A 1 126 ? -7.932 -5.118 12.767 1.00 95.44 126 ALA A N 1
ATOM 987 C CA . ALA A 1 126 ? -6.479 -5.161 12.910 1.00 95.44 126 ALA A CA 1
ATOM 988 C C . ALA A 1 126 ? -5.845 -6.104 11.872 1.00 95.44 126 ALA A C 1
ATOM 990 O O . ALA A 1 126 ? -4.970 -5.683 11.117 1.00 95.44 126 ALA A O 1
ATOM 991 N N . LEU A 1 127 ? -6.360 -7.329 11.728 1.00 96.00 127 LEU A N 1
ATOM 992 C CA . LEU A 1 127 ? -5.878 -8.291 10.726 1.00 96.00 127 LEU A CA 1
ATOM 993 C C . LEU A 1 127 ? -5.996 -7.752 9.291 1.00 96.00 127 LEU A C 1
ATOM 995 O O . LEU A 1 127 ? -5.084 -7.915 8.475 1.00 96.00 127 LEU A O 1
ATOM 999 N N . ALA A 1 128 ? -7.099 -7.072 8.968 1.00 96.19 128 ALA A N 1
ATOM 1000 C CA . ALA A 1 128 ? -7.287 -6.455 7.658 1.00 96.19 128 ALA A CA 1
ATOM 1001 C C . ALA A 1 128 ? -6.262 -5.338 7.384 1.00 96.19 128 ALA A C 1
ATOM 1003 O O . ALA A 1 128 ? -5.747 -5.227 6.266 1.00 96.19 128 ALA A O 1
ATOM 1004 N N . LEU A 1 129 ? -5.943 -4.523 8.394 1.00 95.69 129 LEU A N 1
ATOM 1005 C CA . LEU A 1 129 ? -4.930 -3.472 8.296 1.00 95.69 129 LEU A CA 1
ATOM 1006 C C . LEU A 1 129 ? -3.518 -4.056 8.131 1.00 95.69 129 LEU A C 1
ATOM 1008 O O . LEU A 1 129 ? -2.774 -3.586 7.269 1.00 95.69 129 LEU A O 1
ATOM 1012 N N . GLU A 1 130 ? -3.167 -5.111 8.872 1.00 95.50 130 GLU A N 1
ATOM 1013 C CA . GLU A 1 130 ? -1.888 -5.822 8.717 1.00 95.50 130 GLU A CA 1
ATOM 1014 C C . GLU A 1 130 ? -1.726 -6.373 7.296 1.00 95.50 130 GLU A C 1
ATOM 1016 O O . GLU A 1 130 ? -0.691 -6.181 6.650 1.00 95.50 130 GLU A O 1
ATOM 1021 N N . ALA A 1 131 ? -2.777 -7.008 6.770 1.00 96.00 131 ALA A N 1
ATOM 1022 C CA . ALA A 1 131 ? -2.790 -7.516 5.405 1.00 96.00 131 ALA A CA 1
ATOM 1023 C C . ALA A 1 131 ? -2.608 -6.386 4.377 1.00 96.00 131 ALA A C 1
ATOM 1025 O O . ALA A 1 131 ? -1.841 -6.536 3.422 1.00 96.00 131 ALA A O 1
ATOM 1026 N N . ALA A 1 132 ? -3.260 -5.237 4.579 1.00 94.88 132 ALA A N 1
ATOM 1027 C CA . ALA A 1 132 ? -3.112 -4.074 3.707 1.00 94.88 132 ALA A CA 1
ATOM 1028 C C . ALA A 1 132 ? -1.672 -3.533 3.706 1.00 94.88 132 ALA A C 1
ATOM 1030 O O . ALA A 1 132 ? -1.106 -3.296 2.634 1.00 94.88 132 ALA A O 1
ATOM 1031 N N . VAL A 1 133 ? -1.051 -3.402 4.882 1.00 94.25 133 VAL A N 1
ATOM 1032 C CA . VAL A 1 133 ? 0.358 -2.998 5.022 1.00 94.25 133 VAL A CA 1
ATOM 1033 C C . VAL A 1 133 ? 1.277 -3.990 4.308 1.00 94.25 133 VAL A C 1
ATOM 1035 O O . VAL A 1 133 ? 2.130 -3.583 3.516 1.00 94.25 133 VAL A O 1
ATOM 1038 N N . ALA A 1 134 ? 1.066 -5.294 4.501 1.00 93.69 134 ALA A N 1
ATOM 1039 C CA . ALA A 1 134 ? 1.864 -6.334 3.858 1.00 93.69 134 ALA A CA 1
ATOM 1040 C C . ALA A 1 134 ? 1.763 -6.293 2.322 1.00 93.69 134 ALA A C 1
ATOM 1042 O O . ALA A 1 134 ? 2.774 -6.461 1.629 1.00 93.69 134 ALA A O 1
ATOM 1043 N N . VAL A 1 135 ? 0.567 -6.042 1.776 1.00 93.94 135 VAL A N 1
ATOM 1044 C CA . VAL A 1 135 ? 0.345 -5.881 0.329 1.00 93.94 135 VAL A CA 1
ATOM 1045 C C . VAL A 1 135 ? 1.068 -4.645 -0.204 1.00 93.94 135 VAL A C 1
ATOM 1047 O O . VAL A 1 135 ? 1.750 -4.746 -1.227 1.00 93.94 135 VAL A O 1
ATOM 1050 N N . ILE A 1 136 ? 0.980 -3.505 0.488 1.00 93.12 136 ILE A N 1
ATOM 1051 C CA . ILE A 1 136 ? 1.683 -2.271 0.101 1.00 93.12 136 ILE A CA 1
ATOM 1052 C C . ILE A 1 136 ? 3.195 -2.509 0.097 1.00 93.12 136 ILE A C 1
ATOM 1054 O O . ILE A 1 136 ? 3.854 -2.268 -0.916 1.00 93.12 136 ILE A O 1
ATOM 1058 N N . ASP A 1 137 ? 3.740 -3.066 1.175 1.00 93.62 137 ASP A N 1
ATOM 1059 C CA . ASP A 1 137 ? 5.169 -3.353 1.301 1.00 93.62 137 ASP A CA 1
ATOM 1060 C C . ASP A 1 137 ? 5.668 -4.306 0.215 1.00 93.62 137 ASP A C 1
ATOM 1062 O O . ASP A 1 137 ? 6.731 -4.094 -0.379 1.00 93.62 137 ASP A O 1
ATOM 1066 N N . LYS A 1 138 ? 4.898 -5.362 -0.068 1.00 93.69 138 LYS A N 1
ATOM 1067 C CA . LYS A 1 138 ? 5.212 -6.297 -1.146 1.00 93.69 138 LYS A CA 1
ATOM 1068 C C . LYS A 1 138 ? 5.188 -5.596 -2.500 1.00 93.69 138 LYS A C 1
ATOM 1070 O O . LYS A 1 138 ? 6.137 -5.758 -3.260 1.00 93.69 138 LYS A O 1
ATOM 1075 N N . SER A 1 139 ? 4.163 -4.788 -2.774 1.00 92.25 139 SER A N 1
ATOM 1076 C CA . SER A 1 139 ? 4.035 -4.071 -4.046 1.00 92.25 139 SER A CA 1
ATOM 1077 C C . SER A 1 139 ? 5.232 -3.154 -4.307 1.00 92.25 139 SER A C 1
ATOM 1079 O O . SER A 1 139 ? 5.798 -3.186 -5.395 1.00 92.25 139 SER A O 1
ATOM 1081 N N . ARG A 1 140 ? 5.705 -2.421 -3.290 1.00 93.88 140 ARG A N 1
ATOM 1082 C CA . ARG A 1 140 ? 6.883 -1.549 -3.401 1.00 93.88 140 ARG A CA 1
ATOM 1083 C C . ARG A 1 140 ? 8.151 -2.334 -3.729 1.00 93.88 140 ARG A C 1
ATOM 1085 O O . ARG A 1 140 ? 8.913 -1.933 -4.605 1.00 93.88 140 ARG A O 1
ATOM 1092 N N . ARG A 1 141 ? 8.370 -3.473 -3.062 1.00 93.88 141 ARG A N 1
ATOM 1093 C CA . ARG A 1 141 ? 9.509 -4.359 -3.357 1.00 93.88 141 ARG A CA 1
ATOM 1094 C C . ARG A 1 141 ? 9.425 -4.960 -4.756 1.00 93.88 141 ARG A C 1
ATOM 1096 O O . ARG A 1 141 ? 10.435 -5.025 -5.449 1.00 93.88 141 ARG A O 1
ATOM 1103 N N . ASP A 1 142 ? 8.236 -5.382 -5.173 1.00 92.88 142 ASP A N 1
ATOM 1104 C CA . ASP A 1 142 ? 8.022 -5.936 -6.507 1.00 92.88 142 ASP A CA 1
ATOM 1105 C C . ASP A 1 142 ? 8.294 -4.891 -7.595 1.00 92.88 142 ASP A C 1
ATOM 1107 O O . ASP A 1 142 ? 8.944 -5.216 -8.583 1.00 92.88 142 ASP A O 1
ATOM 1111 N N . VAL A 1 143 ? 7.903 -3.630 -7.391 1.00 91.81 143 VAL A N 1
ATOM 1112 C CA . VAL A 1 143 ? 8.225 -2.534 -8.318 1.00 91.81 143 VAL A CA 1
ATOM 1113 C C . VAL A 1 143 ? 9.727 -2.282 -8.412 1.00 91.81 143 VAL A C 1
ATOM 1115 O O . VAL A 1 143 ? 10.241 -2.160 -9.523 1.00 91.81 143 VAL A O 1
ATOM 1118 N N . MET A 1 144 ? 10.448 -2.271 -7.286 1.00 94.81 144 MET A N 1
ATOM 1119 C CA . MET A 1 144 ? 11.915 -2.164 -7.302 1.00 94.81 144 MET A CA 1
ATOM 1120 C C . MET A 1 144 ? 12.545 -3.303 -8.110 1.00 94.81 144 MET A C 1
ATOM 1122 O O . MET A 1 144 ? 13.326 -3.054 -9.024 1.00 94.81 144 MET A O 1
ATOM 1126 N N . ARG A 1 145 ? 12.121 -4.545 -7.844 1.00 93.06 145 ARG A N 1
ATOM 1127 C CA . ARG A 1 145 ? 12.602 -5.744 -8.543 1.00 93.06 145 ARG A CA 1
ATOM 1128 C C . ARG A 1 145 ? 12.296 -5.718 -10.042 1.00 93.06 145 ARG A C 1
ATOM 1130 O O . ARG A 1 145 ? 13.128 -6.137 -10.840 1.00 93.06 145 ARG A O 1
ATOM 1137 N N . ILE A 1 146 ? 11.116 -5.235 -10.435 1.00 89.62 146 ILE A N 1
ATOM 1138 C CA . ILE A 1 146 ? 10.751 -5.043 -11.846 1.00 89.62 146 ILE A CA 1
ATOM 1139 C C . ILE A 1 146 ? 11.656 -3.988 -12.487 1.00 89.62 146 ILE A C 1
ATOM 1141 O O . ILE A 1 146 ? 12.111 -4.191 -13.612 1.00 89.62 146 ILE A O 1
ATOM 1145 N N . GLY A 1 147 ? 11.938 -2.889 -11.782 1.00 91.69 147 GLY A N 1
ATOM 1146 C CA . GLY A 1 147 ? 12.877 -1.864 -12.235 1.00 91.69 147 GLY A CA 1
ATOM 1147 C C . GLY A 1 147 ? 14.270 -2.439 -12.486 1.00 91.69 147 GLY A C 1
ATOM 1148 O O . GLY A 1 147 ? 14.796 -2.294 -13.587 1.00 91.69 147 GLY A O 1
ATOM 1149 N N . ASP A 1 148 ? 14.817 -3.171 -11.515 1.00 95.06 148 ASP A N 1
ATOM 1150 C CA . ASP A 1 148 ? 16.136 -3.807 -11.624 1.00 95.06 148 ASP A CA 1
ATOM 1151 C C . ASP A 1 148 ? 16.195 -4.811 -12.784 1.00 95.06 148 ASP A C 1
ATOM 1153 O O . ASP A 1 148 ? 17.093 -4.734 -13.621 1.00 95.06 148 ASP A O 1
ATOM 1157 N N . GLY A 1 149 ? 15.199 -5.697 -12.901 1.00 88.81 149 GLY A N 1
ATOM 1158 C CA . GLY A 1 149 ? 15.125 -6.658 -14.006 1.00 88.81 149 GLY A CA 1
ATOM 1159 C C . GLY A 1 149 ? 14.968 -5.985 -15.373 1.00 88.81 149 GLY A C 1
ATOM 1160 O O . GLY A 1 149 ? 15.525 -6.444 -16.367 1.00 88.81 149 GLY A O 1
ATOM 1161 N N . THR A 1 150 ? 14.258 -4.855 -15.433 1.00 88.94 150 THR A N 1
ATOM 1162 C CA . THR A 1 150 ? 14.134 -4.058 -16.662 1.00 88.94 150 THR A CA 1
ATOM 1163 C C . THR A 1 150 ? 15.484 -3.468 -17.063 1.00 88.94 150 THR A C 1
ATOM 1165 O O . THR A 1 150 ? 15.884 -3.594 -18.219 1.00 88.94 150 THR A O 1
ATOM 1168 N N . ILE A 1 151 ? 16.211 -2.867 -16.118 1.00 92.81 151 ILE A N 1
ATOM 1169 C CA . ILE A 1 151 ? 17.553 -2.317 -16.353 1.00 92.81 151 ILE A CA 1
ATOM 1170 C C . ILE A 1 151 ? 18.515 -3.424 -16.800 1.00 92.81 151 ILE A C 1
ATOM 1172 O O . ILE A 1 151 ? 19.265 -3.232 -17.757 1.00 92.81 151 ILE A O 1
ATOM 1176 N N . GLU A 1 152 ? 18.474 -4.590 -16.153 1.00 91.12 152 GLU A N 1
ATOM 1177 C CA . GLU A 1 152 ? 19.303 -5.743 -16.507 1.00 91.12 152 GLU A CA 1
ATOM 1178 C C . GLU A 1 152 ? 19.055 -6.199 -17.948 1.00 91.12 152 GLU A C 1
ATOM 1180 O O . GLU A 1 152 ? 20.007 -6.328 -18.718 1.00 91.12 152 GLU A O 1
ATOM 1185 N N . VAL A 1 153 ? 17.791 -6.378 -18.346 1.00 87.00 153 VAL A N 1
ATOM 1186 C CA . VAL A 1 153 ? 17.437 -6.771 -19.718 1.00 87.00 153 VAL A CA 1
ATOM 1187 C C . VAL A 1 153 ? 17.879 -5.708 -20.727 1.00 87.00 153 VAL A C 1
ATOM 1189 O O . VAL A 1 153 ? 18.488 -6.046 -21.742 1.00 87.00 153 VAL A O 1
ATOM 1192 N N . LEU A 1 154 ? 17.636 -4.424 -20.443 1.00 87.75 154 LEU A N 1
ATOM 1193 C CA . LEU A 1 154 ? 18.017 -3.316 -21.326 1.00 87.75 154 LEU A CA 1
ATOM 1194 C C . LEU A 1 154 ? 19.537 -3.199 -21.503 1.00 87.75 154 LEU A C 1
ATOM 1196 O O . LEU A 1 154 ? 20.010 -2.900 -22.601 1.00 87.75 154 LEU A O 1
ATOM 1200 N N . ASN A 1 155 ? 20.307 -3.472 -20.450 1.00 88.25 155 ASN A N 1
ATOM 1201 C CA . ASN A 1 155 ? 21.766 -3.535 -20.514 1.00 88.25 155 ASN A CA 1
ATOM 1202 C C . ASN A 1 155 ? 22.260 -4.835 -21.168 1.00 88.25 155 ASN A C 1
ATOM 1204 O O . ASN A 1 155 ? 23.289 -4.836 -21.833 1.00 88.25 155 ASN A O 1
ATOM 1208 N N . GLY A 1 156 ? 21.535 -5.945 -21.033 1.00 85.62 156 GLY A N 1
ATOM 1209 C CA . GLY A 1 156 ? 21.857 -7.213 -21.692 1.00 85.62 156 GLY A CA 1
ATOM 1210 C C . GLY A 1 156 ? 21.780 -7.133 -23.219 1.00 85.62 156 GLY A C 1
ATOM 1211 O O . GLY A 1 156 ? 22.607 -7.739 -23.903 1.00 85.62 156 GLY A O 1
ATOM 1212 N N . LEU A 1 157 ? 20.858 -6.324 -23.755 1.00 82.69 157 LEU A N 1
ATOM 1213 C CA . LEU A 1 157 ? 20.742 -6.075 -25.198 1.00 82.69 157 LEU A CA 1
ATOM 1214 C C . LEU A 1 157 ? 22.052 -5.554 -25.810 1.00 82.69 157 LEU A C 1
ATOM 1216 O O . LEU A 1 157 ? 22.389 -5.938 -26.928 1.00 82.69 157 LEU A O 1
ATOM 1220 N N . GLU A 1 158 ? 22.830 -4.764 -25.066 1.00 74.00 158 GLU A N 1
ATOM 1221 C CA . GLU A 1 158 ? 24.152 -4.278 -25.487 1.00 74.00 158 GLU A CA 1
ATOM 1222 C C . GLU A 1 158 ? 25.141 -5.420 -25.738 1.00 74.00 158 GLU A C 1
ATOM 1224 O O . GLU A 1 158 ? 25.862 -5.424 -26.733 1.00 74.00 158 GLU A O 1
ATOM 1229 N N . ARG A 1 159 ? 25.158 -6.415 -24.845 1.00 73.94 159 ARG A N 1
ATOM 1230 C CA . ARG A 1 159 ? 26.112 -7.531 -24.903 1.00 73.94 159 ARG A CA 1
ATOM 1231 C C . ARG A 1 159 ? 25.784 -8.524 -26.010 1.00 73.94 159 ARG A C 1
ATOM 1233 O O . ARG A 1 159 ? 26.671 -9.238 -26.462 1.00 73.94 159 ARG A O 1
ATOM 1240 N N . SER A 1 160 ? 24.523 -8.572 -26.437 1.00 67.62 160 SER A N 1
ATOM 1241 C CA . SER A 1 160 ? 24.043 -9.557 -27.408 1.00 67.62 160 SER A CA 1
ATOM 1242 C C . SER A 1 160 ? 24.433 -9.284 -28.865 1.00 67.62 160 SER A C 1
ATOM 1244 O O . SER A 1 160 ? 24.101 -10.110 -29.703 1.00 67.62 160 SER A O 1
ATOM 1246 N N . GLY A 1 161 ? 25.163 -8.194 -29.162 1.00 55.75 161 GLY A N 1
ATOM 1247 C CA . GLY A 1 161 ? 25.840 -7.974 -30.449 1.00 55.75 161 GLY A CA 1
ATOM 1248 C C . GLY A 1 161 ? 24.923 -8.158 -31.663 1.00 55.75 161 GLY A C 1
ATOM 1249 O O . GLY A 1 161 ? 24.893 -9.229 -32.257 1.00 55.75 161 GLY A O 1
ATOM 1250 N N . GLY A 1 162 ? 24.170 -7.107 -32.005 1.00 56.28 162 GLY A N 1
ATOM 1251 C CA . GLY A 1 162 ? 23.119 -7.095 -33.029 1.00 56.28 162 GLY A CA 1
ATOM 1252 C C . GLY A 1 162 ? 23.361 -7.992 -34.251 1.00 56.28 162 GLY A C 1
ATOM 1253 O O . GLY A 1 162 ? 24.351 -7.852 -34.964 1.00 56.28 162 GLY A O 1
ATOM 1254 N N . GLY A 1 163 ? 22.399 -8.880 -34.505 1.00 52.16 163 GLY A N 1
ATOM 1255 C CA . GLY A 1 163 ? 22.364 -9.716 -35.706 1.00 52.16 163 GLY A CA 1
ATOM 1256 C C . GLY A 1 163 ? 21.106 -10.577 -35.865 1.00 52.16 163 GLY A C 1
ATOM 1257 O O . GLY A 1 163 ? 20.849 -11.052 -36.964 1.00 52.16 163 GLY A O 1
ATOM 1258 N N . GLY A 1 164 ? 20.303 -10.768 -34.808 1.00 58.41 164 GLY A N 1
ATOM 1259 C CA . GLY A 1 164 ? 19.049 -11.526 -34.875 1.00 58.41 164 GLY A CA 1
ATOM 1260 C C . GLY A 1 164 ? 17.818 -10.680 -34.547 1.00 58.41 164 GLY A C 1
ATOM 1261 O O . GLY A 1 164 ? 17.796 -9.989 -33.526 1.00 58.41 164 GLY A O 1
ATOM 1262 N N . ASP A 1 165 ? 16.772 -10.793 -35.371 1.00 64.75 165 ASP A N 1
ATOM 1263 C CA . ASP A 1 165 ? 15.479 -10.093 -35.241 1.00 64.75 165 ASP A CA 1
ATOM 1264 C C . ASP A 1 165 ? 14.803 -10.252 -33.858 1.00 64.75 165 ASP A C 1
ATOM 1266 O O . ASP A 1 165 ? 13.977 -9.431 -33.455 1.00 64.75 165 ASP A O 1
ATOM 1270 N N . SER A 1 166 ? 15.178 -11.272 -33.079 1.00 64.12 166 SER A N 1
ATOM 1271 C CA . SER A 1 166 ? 14.598 -11.590 -31.766 1.00 64.12 166 SER A CA 1
ATOM 1272 C C . SER A 1 166 ? 14.990 -10.629 -30.633 1.00 64.12 166 SER A C 1
ATOM 1274 O O . SER A 1 166 ? 14.256 -10.496 -29.647 1.00 64.12 166 SER A O 1
ATOM 1276 N N . GLY A 1 167 ? 16.136 -9.946 -30.735 1.00 63.53 167 GLY A N 1
ATOM 1277 C CA . GLY A 1 167 ? 16.561 -8.974 -29.718 1.00 63.53 167 GLY A CA 1
ATOM 1278 C C . GLY A 1 167 ? 15.676 -7.725 -29.714 1.00 63.53 167 GLY A C 1
ATOM 1279 O O . GLY A 1 167 ? 15.316 -7.198 -28.660 1.00 63.53 167 GLY A O 1
ATOM 1280 N N . TRP A 1 168 ? 15.249 -7.301 -30.905 1.00 65.81 168 TRP A N 1
ATOM 1281 C CA . TRP A 1 168 ? 14.469 -6.083 -31.104 1.00 65.81 168 TRP A CA 1
ATOM 1282 C C . TRP A 1 168 ? 13.027 -6.221 -30.608 1.00 65.81 168 TRP A C 1
ATOM 1284 O O . TRP A 1 168 ? 12.523 -5.344 -29.903 1.00 65.81 168 TRP A O 1
ATOM 1294 N N . SER A 1 169 ? 12.381 -7.360 -30.886 1.00 69.81 169 SER A N 1
ATOM 1295 C CA . SER A 1 169 ? 11.028 -7.641 -30.394 1.00 69.81 169 SER A CA 1
ATOM 1296 C C . SER A 1 169 ? 10.974 -7.694 -28.867 1.00 69.81 169 SER A C 1
ATOM 1298 O O . SER A 1 169 ? 10.014 -7.213 -28.266 1.00 69.81 169 SER A O 1
ATOM 1300 N N . THR A 1 170 ? 12.016 -8.226 -28.224 1.00 69.81 170 THR A N 1
ATOM 1301 C CA . THR A 1 170 ? 12.098 -8.321 -26.759 1.00 69.81 170 THR A CA 1
ATOM 1302 C C . THR A 1 170 ? 12.263 -6.939 -26.127 1.00 69.81 170 THR A C 1
ATOM 1304 O O . THR A 1 170 ? 11.520 -6.595 -25.209 1.00 69.81 170 THR A O 1
ATOM 1307 N N . ALA A 1 171 ? 13.159 -6.108 -26.671 1.00 65.25 171 ALA A N 1
ATOM 1308 C CA . ALA A 1 171 ? 13.373 -4.733 -26.219 1.00 65.25 171 ALA A CA 1
ATOM 1309 C C . ALA A 1 171 ? 12.088 -3.897 -26.296 1.00 65.25 171 ALA A C 1
ATOM 1311 O O . ALA A 1 171 ? 11.674 -3.276 -25.315 1.00 65.25 171 ALA A O 1
ATOM 1312 N N . LEU A 1 172 ? 11.412 -3.937 -27.447 1.00 69.62 172 LEU A N 1
ATOM 1313 C CA . LEU A 1 172 ? 10.155 -3.224 -27.647 1.00 69.62 172 LEU A CA 1
ATOM 1314 C C . LEU A 1 172 ? 9.033 -3.763 -26.771 1.00 69.62 172 LEU A C 1
ATOM 1316 O O . LEU A 1 172 ? 8.226 -2.974 -26.300 1.00 69.62 172 LEU A O 1
ATOM 1320 N N . THR A 1 173 ? 8.987 -5.070 -26.511 1.00 77.12 173 THR A N 1
ATOM 1321 C CA . THR A 1 173 ? 7.980 -5.657 -25.616 1.00 77.12 173 THR A CA 1
ATOM 1322 C C . THR A 1 173 ? 8.181 -5.187 -24.180 1.00 77.12 173 THR A C 1
ATOM 1324 O O . THR A 1 173 ? 7.206 -4.834 -23.525 1.00 77.12 173 THR A O 1
ATOM 1327 N N . VAL A 1 174 ? 9.425 -5.110 -23.696 1.00 70.00 174 VAL A N 1
ATOM 1328 C CA . VAL A 1 174 ? 9.733 -4.596 -22.350 1.00 70.00 174 VAL A CA 1
ATOM 1329 C C . VAL A 1 174 ? 9.381 -3.112 -22.247 1.00 70.00 174 VAL A C 1
ATOM 1331 O O . VAL A 1 174 ? 8.669 -2.711 -21.327 1.00 70.00 174 VAL A O 1
ATOM 1334 N N . VAL A 1 175 ? 9.784 -2.300 -23.228 1.00 66.00 175 VAL A N 1
ATOM 1335 C CA . VAL A 1 175 ? 9.438 -0.870 -23.271 1.00 66.00 175 VAL A CA 1
ATOM 1336 C C . VAL A 1 175 ? 7.924 -0.670 -23.382 1.00 66.00 175 VAL A C 1
ATOM 1338 O O . VAL A 1 175 ? 7.359 0.155 -22.668 1.00 66.00 175 VAL A O 1
ATOM 1341 N N . ALA A 1 176 ? 7.240 -1.452 -24.219 1.00 68.00 176 ALA A N 1
ATOM 1342 C CA . ALA A 1 176 ? 5.790 -1.408 -24.370 1.00 68.00 176 ALA A CA 1
ATOM 1343 C C . ALA A 1 176 ? 5.063 -1.885 -23.108 1.00 68.00 176 ALA A C 1
ATOM 1345 O O . ALA A 1 176 ? 4.032 -1.315 -22.761 1.00 68.00 176 ALA A O 1
ATOM 1346 N N . ALA A 1 177 ? 5.583 -2.875 -22.381 1.00 71.56 177 ALA A N 1
ATOM 1347 C CA . ALA A 1 177 ? 5.033 -3.320 -21.100 1.00 71.56 177 ALA A CA 1
ATOM 1348 C C . ALA A 1 177 ? 5.141 -2.210 -20.039 1.00 71.56 177 ALA A C 1
ATOM 1350 O O . ALA A 1 177 ? 4.155 -1.867 -19.385 1.00 71.56 177 ALA A O 1
ATOM 1351 N N . VAL A 1 178 ? 6.301 -1.554 -19.942 1.00 63.75 178 VAL A N 1
ATOM 1352 C CA . VAL A 1 178 ? 6.505 -0.397 -19.053 1.00 63.75 178 VAL A CA 1
ATOM 1353 C C . VAL A 1 178 ? 5.618 0.786 -19.472 1.00 63.75 178 VAL A C 1
ATOM 1355 O O . VAL A 1 178 ? 5.018 1.466 -18.633 1.00 63.75 178 VAL A O 1
ATOM 1358 N N . ALA A 1 179 ? 5.452 1.003 -20.777 1.00 58.81 179 ALA A N 1
ATOM 1359 C CA . ALA A 1 179 ? 4.572 2.029 -21.317 1.00 58.81 179 ALA A CA 1
ATOM 1360 C C . ALA A 1 179 ? 3.080 1.691 -21.145 1.00 58.81 179 ALA A C 1
ATOM 1362 O O . ALA A 1 179 ? 2.287 2.603 -20.965 1.00 58.81 179 ALA A O 1
ATOM 1363 N N . THR A 1 180 ? 2.657 0.427 -21.141 1.00 63.62 180 THR A N 1
ATOM 1364 C CA . THR A 1 180 ? 1.235 0.039 -20.993 1.00 63.62 180 THR A CA 1
ATOM 1365 C C . THR A 1 180 ? 0.755 0.042 -19.546 1.00 63.62 180 THR A C 1
ATOM 1367 O O . THR A 1 180 ? -0.423 0.322 -19.309 1.00 63.62 180 THR A O 1
ATOM 1370 N N . LEU A 1 181 ? 1.667 -0.062 -18.570 1.00 57.34 181 LEU A N 1
ATOM 1371 C CA . LEU A 1 181 ? 1.413 0.330 -17.173 1.00 57.34 181 LEU A CA 1
ATOM 1372 C C . LEU A 1 181 ? 1.009 1.818 -17.032 1.00 57.34 181 LEU A C 1
ATOM 1374 O O . LEU A 1 181 ? 0.705 2.284 -15.937 1.00 57.34 181 LEU A O 1
ATOM 1378 N N . HIS A 1 182 ? 0.983 2.588 -18.130 1.00 45.78 182 HIS A N 1
ATOM 1379 C CA . HIS A 1 182 ? 0.511 3.970 -18.165 1.00 45.78 182 HIS A CA 1
ATOM 1380 C C . HIS A 1 182 ? -0.975 4.130 -17.955 1.00 45.78 182 HIS A C 1
ATOM 1382 O O . HIS A 1 182 ? -1.362 5.218 -17.540 1.00 45.78 182 HIS A O 1
ATOM 1388 N N . ARG A 1 183 ? -1.818 3.140 -18.282 1.00 46.25 183 ARG A N 1
ATOM 1389 C CA . ARG A 1 183 ? -3.261 3.364 -18.182 1.00 46.25 183 ARG A CA 1
ATOM 1390 C C . ARG A 1 183 ? -3.596 3.582 -16.709 1.00 46.25 183 ARG A C 1
ATOM 1392 O O . ARG A 1 183 ? -3.534 2.619 -15.947 1.00 46.25 183 ARG A O 1
ATOM 1399 N N . PRO A 1 184 ? -3.951 4.816 -16.288 1.00 49.56 184 PRO A N 1
ATOM 1400 C CA . PRO A 1 184 ? -4.479 4.980 -14.956 1.00 49.56 184 PRO A CA 1
ATOM 1401 C C . PRO A 1 184 ? -5.694 4.064 -14.906 1.00 49.56 184 PRO A C 1
ATOM 1403 O O . PRO A 1 184 ? -6.546 4.122 -15.802 1.00 49.56 184 PRO A O 1
ATOM 1406 N N . LEU A 1 185 ? -5.763 3.209 -13.888 1.00 46.81 185 LEU A N 1
ATOM 1407 C CA . LEU A 1 185 ? -7.041 2.680 -13.449 1.00 46.81 185 LEU A CA 1
ATOM 1408 C C . LEU A 1 185 ? -7.850 3.924 -13.090 1.00 46.81 185 LEU A C 1
ATOM 1410 O O . LEU A 1 185 ? -7.760 4.453 -11.986 1.00 46.81 185 LEU A O 1
ATOM 1414 N N . ARG A 1 186 ? -8.543 4.488 -14.086 1.00 47.41 186 ARG A N 1
ATOM 1415 C CA . ARG A 1 186 ? -9.583 5.481 -13.892 1.00 47.41 186 ARG A CA 1
ATOM 1416 C C . ARG A 1 186 ? -10.585 4.719 -13.051 1.00 47.41 186 ARG A C 1
ATOM 1418 O O . ARG A 1 186 ? -11.391 3.965 -13.593 1.00 47.41 186 ARG A O 1
ATOM 1425 N N . GLY A 1 187 ? -10.456 4.851 -11.731 1.00 50.78 187 GLY A N 1
ATOM 1426 C CA . GLY A 1 187 ? -11.469 4.388 -10.806 1.00 50.78 187 GLY A CA 1
ATOM 1427 C C . GLY A 1 187 ? -12.802 4.891 -11.350 1.00 50.78 187 GLY A C 1
ATOM 1428 O O . GLY A 1 187 ? -12.831 6.014 -11.881 1.00 50.78 187 GLY A O 1
ATOM 1429 N N . PRO A 1 188 ? -13.856 4.058 -11.344 1.00 54.50 188 PRO A N 1
ATOM 1430 C CA . PRO A 1 188 ? -15.159 4.471 -11.835 1.00 54.50 188 PRO A CA 1
ATOM 1431 C C . PRO A 1 188 ? -15.450 5.824 -11.201 1.00 54.50 188 PRO A C 1
ATOM 1433 O O . PRO A 1 188 ? -15.514 5.939 -9.979 1.00 54.50 188 PRO A O 1
ATOM 1436 N N . ARG A 1 189 ? -15.488 6.877 -12.028 1.00 55.19 189 ARG A N 1
ATOM 1437 C CA . ARG A 1 189 ? -15.854 8.211 -11.566 1.00 55.19 189 ARG A CA 1
ATOM 1438 C C . ARG A 1 189 ? -17.250 8.033 -11.010 1.00 55.19 189 ARG A C 1
ATOM 1440 O O . ARG A 1 189 ? -18.187 7.887 -11.792 1.00 55.19 189 ARG A O 1
ATOM 1447 N N . GLY A 1 190 ? -17.353 7.971 -9.687 1.00 56.25 190 GLY A N 1
ATOM 1448 C CA . GLY A 1 190 ? -18.617 8.009 -8.988 1.00 56.25 190 GLY A CA 1
ATOM 1449 C C . GLY A 1 190 ? -19.295 9.298 -9.408 1.00 56.25 190 GLY A C 1
ATOM 1450 O O . GLY A 1 190 ? -18.982 10.365 -8.888 1.00 56.25 190 GLY A O 1
ATOM 1451 N N . ARG A 1 191 ? -20.176 9.209 -10.408 1.00 56.22 191 ARG A N 1
ATOM 1452 C CA . ARG A 1 191 ? -21.201 10.213 -10.660 1.00 56.22 191 ARG A CA 1
ATOM 1453 C C . ARG A 1 191 ? -22.167 10.116 -9.489 1.00 56.22 191 ARG A C 1
ATOM 1455 O O . ARG A 1 191 ? -23.206 9.476 -9.582 1.00 56.22 191 ARG A O 1
ATOM 1462 N N . GLY A 1 192 ? -21.768 10.698 -8.366 1.00 57.50 192 GLY A N 1
ATOM 1463 C CA . GLY A 1 192 ? -22.670 11.065 -7.290 1.00 57.50 192 GLY A CA 1
ATOM 1464 C C . GLY A 1 192 ? -23.379 12.359 -7.665 1.00 57.50 192 GLY A C 1
ATOM 1465 O O . GLY A 1 192 ? -23.216 13.357 -6.976 1.00 57.50 192 GLY A O 1
ATOM 1466 N N . ASP A 1 193 ? -24.137 12.348 -8.764 1.00 62.25 193 ASP A N 1
ATOM 1467 C CA . ASP A 1 193 ? -25.240 13.293 -8.914 1.00 62.25 193 ASP A CA 1
ATOM 1468 C C . ASP A 1 193 ? -26.342 12.782 -7.982 1.00 62.25 193 ASP A C 1
ATOM 1470 O O . ASP A 1 193 ? -27.202 11.997 -8.374 1.00 62.25 193 ASP A O 1
ATOM 1474 N N . CYS A 1 194 ? -26.263 13.152 -6.704 1.00 58.94 194 CYS A N 1
ATOM 1475 C CA . CYS A 1 194 ? -27.395 13.021 -5.798 1.00 58.94 194 CYS A CA 1
ATOM 1476 C C . CYS A 1 194 ? -28.382 14.141 -6.152 1.00 58.94 194 CYS A C 1
ATOM 1478 O O . CYS A 1 194 ? -28.056 15.307 -5.912 1.00 58.94 194 CYS A O 1
ATOM 1480 N N . PRO A 1 195 ? -29.573 13.849 -6.709 1.00 67.88 195 PRO A N 1
ATOM 1481 C CA . PRO A 1 195 ? -30.576 14.880 -6.901 1.00 67.88 195 PRO A CA 1
ATOM 1482 C C . PRO A 1 195 ? -31.000 15.390 -5.523 1.00 67.88 195 PRO A C 1
ATOM 1484 O O . PRO A 1 195 ? -31.467 14.631 -4.669 1.00 67.88 195 PRO A O 1
ATOM 1487 N N . SER A 1 196 ? -30.811 16.688 -5.301 1.00 72.38 196 SER A N 1
ATOM 1488 C CA . SER A 1 196 ? -31.357 17.402 -4.158 1.00 72.38 196 SER A CA 1
ATOM 1489 C C . SER A 1 196 ? -32.877 17.257 -4.182 1.00 72.38 196 SER A C 1
ATOM 1491 O O . SER A 1 196 ? -33.583 17.864 -4.984 1.00 72.38 196 SER A O 1
ATOM 1493 N N . ARG A 1 197 ? -33.394 16.402 -3.299 1.00 69.12 197 ARG A N 1
ATOM 1494 C CA . ARG A 1 197 ? -34.826 16.238 -3.072 1.00 69.12 197 ARG A CA 1
ATOM 1495 C C . ARG A 1 197 ? -35.326 17.497 -2.361 1.00 69.12 197 ARG A C 1
ATOM 1497 O O . ARG A 1 197 ? -35.162 17.648 -1.153 1.00 69.12 197 ARG A O 1
ATOM 1504 N N . SER A 1 198 ? -35.856 18.443 -3.128 1.00 74.75 198 SER A N 1
ATOM 1505 C CA . SER A 1 198 ? -36.574 19.596 -2.596 1.00 74.75 198 SER A CA 1
ATOM 1506 C C . SER A 1 198 ? -37.925 19.140 -2.041 1.00 74.75 198 SER A C 1
ATOM 1508 O O . SER A 1 198 ? -38.714 18.572 -2.790 1.00 74.75 198 SER A O 1
ATOM 1510 N N . ARG A 1 199 ? -38.077 19.375 -0.732 1.00 67.81 199 ARG A N 1
ATOM 1511 C CA . ARG A 1 199 ? -39.273 19.438 0.133 1.00 67.81 199 ARG A CA 1
ATOM 1512 C C . ARG A 1 199 ? -40.597 18.913 -0.416 1.00 67.81 199 ARG A C 1
ATOM 1514 O O . ARG A 1 199 ? -41.131 19.535 -1.356 1.00 67.81 199 ARG A O 1
#

Organism: NCBI:txid1496996

Radius of gyration: 29.84 Å; chains: 1; bounding box: 66×31×84 Å

Foldseek 3Di:
DDFDALVNLLVLLVLLQLLLLQLVLVVCVVVDDSPVSSVVSSVVSVCRSVLSSVLNPPDLVVLVVVLVVLVVVLVCLVPPPVVVLVVVCVVLVPPDDDVSVVCCVPPSVCSVVVSVVVNVVSVVSSVVSVVVSVVSRVVNVVSSVLSVVSSVLSVVLVVVPDDDPVSVVVSVVSVVVSVVSPDPPPPPPPPPPPPDPDD

pLDDT: mean 83.02, std 13.22, range [45.78, 96.81]

InterPro domains:
  IPR036689 ESAT-6-like superfamily [SSF140453] (59-122)

Secondary structure (DSSP, 8-state):
-PPPPHHHHHHHHHHHHHHHHHHHHHH-GGGS-HHHHHHHHHHHHTHHHHHHHHHHHS-HHHHHHHHHHHHHHHHHHHHTHHHHHHHHHHHHTT--SHHHHHHIIIIIHHHHHHHHHHHHHHHHHHHHHHHHHHHHHHHHHHHHHHHHHHHHHHHHHHHT-S--THHHHHHHHHHHHHHHTTS----------------